Protein AF-A0A920KNR9-F1 (afdb_monomer_lite)

Foldseek 3Di:
DDDDPPPDPPPPPPQPPVNVVVVVVVVVVCCVCVDPVVVCCLLVVLVVLCVVCVNVCVVCVVVLVCQLVVVPPDPPDQDPDGSVLVVLLVVVLVDAPCVVVVVVVCCVPVNPCSVVVVVSSVSSVSSVVVVQVVLQVVQWDADPVRHTGGGPLSSQVRVHDPVSNVVSVVVVVCCVVVSDCVVRLVVVLQVCCCVPPVVPDDPCSSVVSSVVVCVVVVVQVVVDSHSSSVVSSVVVVVVVVVVVVVVVVVVPPPVVVVVVVLVVVCVVDVDPVSVVVVVVVVVVVVPDDDDDD

Secondary structure (DSSP, 8-state):
----------------HHHHHHHHHHHHHHHHHHSHHHHHHHHHHHHHHHHHTTTHHHHTHHHHHHHHTTTT--TT-SSSS-HHHHHHHHHHHT-SHHHHHHHHHHHHHH-TTHHHHHHHHHHHHHHHHHHHHHHHHHT-EE-TT--EE-SHHHHHHHHS-GGGHHHHHHHHHHHHHHT-THHHHHHHHHHHHHHHHTT---TTHHHHHHHHHHHHHHHHHTTHHHHHHHHHHHHHHHHHHHHHHHHHHHHTS-HHHHHHHHHHHHHHS--HHHHHHHHHHHHHTTSS-----

Structure (mmCIF, N/CA/C/O backbone):
data_AF-A0A920KNR9-F1
#
_entry.id   AF-A0A920KNR9-F1
#
loop_
_atom_site.group_PDB
_atom_site.id
_atom_site.type_symbol
_atom_site.label_atom_id
_atom_site.label_alt_id
_atom_site.label_comp_id
_atom_site.label_asym_id
_atom_site.label_entity_id
_atom_site.label_seq_id
_atom_site.pdbx_PDB_ins_code
_atom_site.Cartn_x
_atom_site.Cartn_y
_atom_site.Cartn_z
_atom_site.occupancy
_atom_site.B_iso_or_equiv
_atom_site.auth_seq_id
_atom_site.auth_comp_id
_atom_site.auth_asym_id
_atom_site.auth_atom_id
_atom_site.pdbx_PDB_model_num
ATOM 1 N N . MET A 1 1 ? 37.568 6.817 -39.484 1.00 38.25 1 MET A N 1
ATOM 2 C CA . MET A 1 1 ? 36.180 6.338 -39.695 1.00 38.25 1 MET A CA 1
ATOM 3 C C . MET A 1 1 ? 35.367 6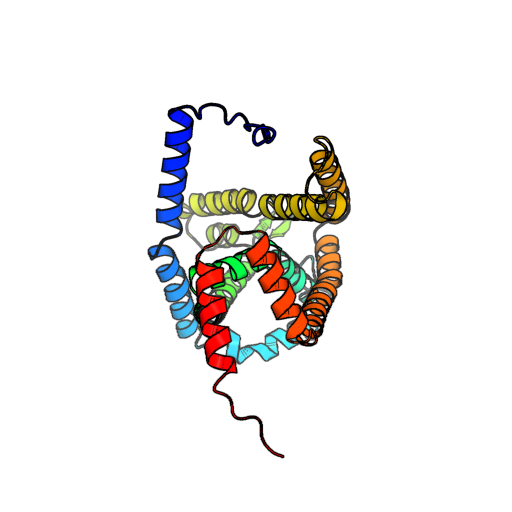.412 -38.398 1.00 38.25 1 MET A C 1
ATOM 5 O O . MET A 1 1 ? 35.003 5.398 -37.821 1.00 38.25 1 MET A O 1
ATOM 9 N N . ARG A 1 2 ? 35.101 7.627 -37.907 1.00 37.16 2 ARG A N 1
ATOM 10 C CA . ARG A 1 2 ? 34.209 7.902 -36.769 1.00 37.16 2 ARG A CA 1
ATOM 11 C C . ARG A 1 2 ? 33.273 9.024 -37.206 1.00 37.16 2 ARG A C 1
ATOM 13 O O . ARG A 1 2 ? 33.731 10.154 -37.240 1.00 37.16 2 ARG A O 1
ATOM 20 N N . ALA A 1 3 ? 32.038 8.701 -37.585 1.00 38.50 3 ALA A N 1
ATOM 21 C CA . ALA A 1 3 ? 30.899 9.630 -37.666 1.00 38.50 3 ALA A CA 1
ATOM 22 C C . ALA A 1 3 ? 29.681 8.896 -38.256 1.00 38.50 3 ALA A C 1
ATOM 24 O O . ALA A 1 3 ? 29.338 9.080 -39.414 1.00 38.50 3 ALA A O 1
ATOM 25 N N . ALA A 1 4 ? 29.050 8.019 -37.476 1.00 38.78 4 ALA A N 1
ATOM 26 C CA . ALA A 1 4 ? 27.728 7.477 -37.808 1.00 38.78 4 ALA A CA 1
ATOM 27 C C . ALA A 1 4 ? 27.020 6.994 -36.533 1.00 38.78 4 ALA A C 1
ATOM 29 O O . ALA A 1 4 ? 26.669 5.831 -36.387 1.00 38.78 4 ALA A O 1
ATOM 30 N N . LYS A 1 5 ? 26.867 7.893 -35.559 1.00 36.34 5 LYS A N 1
ATOM 31 C CA . LYS A 1 5 ? 25.891 7.744 -34.469 1.00 36.34 5 LYS A CA 1
ATOM 32 C C . LYS A 1 5 ? 25.158 9.070 -34.300 1.00 36.34 5 LYS A C 1
ATOM 34 O O . LYS A 1 5 ? 25.194 9.711 -33.261 1.00 36.34 5 LYS A O 1
ATOM 39 N N . CYS A 1 6 ? 24.510 9.480 -35.387 1.00 35.75 6 CYS A N 1
ATOM 40 C CA . CYS A 1 6 ? 23.426 10.450 -35.368 1.00 35.75 6 CYS A CA 1
ATOM 41 C C . CYS A 1 6 ? 22.164 9.705 -34.892 1.00 35.75 6 CYS A C 1
ATOM 43 O O . CYS A 1 6 ? 21.260 9.409 -35.665 1.00 35.75 6 CYS A O 1
ATOM 45 N N . HIS A 1 7 ? 22.166 9.278 -33.626 1.00 37.81 7 HIS A N 1
ATOM 46 C CA . HIS A 1 7 ? 20.973 8.747 -32.977 1.00 37.81 7 HIS A CA 1
ATOM 47 C C . HIS A 1 7 ? 20.184 9.939 -32.442 1.00 37.81 7 HIS A C 1
ATOM 49 O O . HIS A 1 7 ? 20.590 10.562 -31.467 1.00 37.81 7 HIS A O 1
ATOM 55 N N . LEU A 1 8 ? 19.080 10.238 -33.129 1.00 37.22 8 LEU A N 1
ATOM 56 C CA . LEU A 1 8 ? 17.819 10.704 -32.552 1.00 37.22 8 LEU A CA 1
ATOM 57 C C . LEU A 1 8 ? 17.984 11.657 -31.362 1.00 37.22 8 LEU A C 1
ATOM 59 O O . LEU A 1 8 ? 17.809 11.287 -30.200 1.00 37.22 8 LEU A O 1
ATOM 63 N N . ILE A 1 9 ? 18.256 12.921 -31.683 1.00 40.53 9 ILE A N 1
ATOM 64 C CA . ILE A 1 9 ? 17.896 14.040 -30.818 1.00 40.53 9 ILE A CA 1
ATOM 65 C C . ILE A 1 9 ? 16.379 13.956 -30.653 1.00 40.53 9 ILE A C 1
ATOM 67 O O . ILE A 1 9 ? 15.612 14.364 -31.522 1.00 40.53 9 ILE A O 1
ATOM 71 N N . ARG A 1 10 ? 15.948 13.358 -29.543 1.00 45.75 10 ARG A N 1
ATOM 72 C CA . ARG A 1 10 ? 14.601 13.517 -29.018 1.00 45.75 10 ARG A CA 1
ATOM 73 C C . ARG A 1 10 ? 14.402 15.017 -28.859 1.00 45.75 10 ARG A C 1
ATOM 75 O O . ARG A 1 10 ? 15.025 15.628 -27.995 1.00 45.75 10 ARG A O 1
ATOM 82 N N . THR A 1 11 ? 13.593 15.610 -29.725 1.00 40.28 11 THR A N 1
ATOM 83 C CA . THR A 1 11 ? 13.118 16.983 -29.594 1.00 40.28 11 THR A CA 1
ATOM 84 C C . THR A 1 11 ? 12.383 17.091 -28.258 1.00 40.28 11 THR A C 1
ATOM 86 O O . THR A 1 11 ? 11.187 16.819 -28.172 1.00 40.28 11 THR A O 1
ATOM 89 N N . ARG A 1 12 ? 13.093 17.437 -27.176 1.00 47.66 12 ARG A N 1
ATOM 90 C CA . ARG A 1 12 ? 12.460 18.182 -26.089 1.00 47.66 12 ARG A CA 1
ATOM 91 C C . ARG A 1 12 ? 12.027 19.479 -26.750 1.00 47.66 12 ARG A C 1
ATOM 93 O O . ARG A 1 12 ? 12.884 20.273 -27.131 1.00 47.66 12 ARG A O 1
ATOM 100 N N . GLU A 1 13 ? 10.726 19.664 -26.939 1.00 56.25 13 GLU A N 1
ATOM 101 C CA . GLU A 1 13 ? 10.215 21.014 -27.137 1.00 56.25 13 GLU A CA 1
ATOM 102 C C . GLU A 1 13 ? 10.811 21.910 -26.039 1.00 56.25 13 GLU A C 1
ATOM 104 O O . GLU A 1 13 ? 10.953 21.448 -24.897 1.00 56.25 13 GLU A O 1
ATOM 109 N N . PRO A 1 14 ? 11.218 23.151 -26.351 1.00 55.41 14 PRO A N 1
ATOM 110 C CA . PRO A 1 14 ? 11.651 24.078 -25.320 1.00 55.41 14 PRO A CA 1
ATOM 111 C C . PRO A 1 14 ? 10.505 24.224 -24.313 1.00 55.41 14 PRO A C 1
ATOM 113 O O . PRO A 1 14 ? 9.457 24.780 -24.638 1.00 55.41 14 PRO A O 1
ATOM 116 N N . GLN A 1 15 ? 10.676 23.671 -23.104 1.00 59.72 15 GLN A N 1
ATOM 117 C CA . GLN A 1 15 ? 9.685 23.807 -22.040 1.00 59.72 15 GLN A CA 1
ATOM 118 C C . GLN A 1 15 ? 9.439 25.302 -21.836 1.00 59.72 15 GLN A C 1
ATOM 120 O O . GLN A 1 15 ? 10.377 26.074 -21.612 1.00 59.72 15 GLN A O 1
ATOM 125 N N . SER A 1 16 ? 8.180 25.725 -21.958 1.00 73.06 16 SER A N 1
ATOM 126 C CA . SER A 1 16 ? 7.829 27.129 -21.789 1.00 73.06 16 SER A CA 1
ATOM 127 C C . SER A 1 16 ? 8.274 27.609 -20.397 1.00 73.06 16 SER A C 1
ATOM 129 O O . SER A 1 16 ? 8.215 26.847 -19.428 1.00 73.06 16 SER A O 1
ATOM 131 N N . PRO A 1 17 ? 8.679 28.879 -20.227 1.00 78.06 17 PRO A N 1
ATOM 132 C CA . PRO A 1 17 ? 9.049 29.413 -18.912 1.00 78.06 17 PRO A CA 1
ATOM 133 C C . PRO A 1 17 ? 7.901 29.332 -17.884 1.00 78.06 17 PRO A C 1
ATOM 135 O O . PRO A 1 17 ? 8.128 29.450 -16.682 1.00 78.06 17 PRO A O 1
ATOM 138 N N . ALA A 1 18 ? 6.656 29.124 -18.326 1.00 80.38 18 ALA A N 1
ATOM 139 C CA . ALA A 1 18 ? 5.532 28.779 -17.457 1.00 80.38 18 ALA A CA 1
ATOM 140 C C . ALA A 1 18 ? 5.596 27.320 -16.965 1.00 80.38 18 ALA A C 1
ATOM 142 O O . ALA A 1 18 ? 5.417 27.085 -15.773 1.00 80.38 18 ALA A O 1
ATOM 143 N N . MET A 1 19 ? 5.918 26.362 -17.841 1.00 82.75 19 MET A N 1
ATOM 144 C CA . MET A 1 19 ? 6.081 24.949 -17.478 1.00 82.75 19 MET A CA 1
ATOM 145 C C . MET A 1 19 ? 7.204 24.754 -16.452 1.00 82.75 19 MET A C 1
ATOM 147 O O . MET A 1 19 ? 7.000 24.091 -15.442 1.00 82.75 19 MET A O 1
ATOM 151 N N . ASN A 1 20 ? 8.342 25.430 -16.634 1.00 86.19 20 ASN A N 1
ATOM 152 C CA . ASN A 1 20 ? 9.466 25.349 -15.691 1.00 86.19 20 ASN A CA 1
ATOM 153 C C . ASN A 1 20 ? 9.129 25.945 -14.316 1.00 86.19 20 ASN A C 1
ATOM 155 O O . ASN A 1 20 ? 9.614 25.461 -13.293 1.00 86.19 20 ASN A O 1
ATOM 159 N N . ARG A 1 21 ? 8.276 26.980 -14.274 1.00 87.12 21 ARG A N 1
ATOM 160 C CA . ARG A 1 21 ? 7.785 27.556 -13.012 1.00 87.12 21 ARG A CA 1
ATOM 161 C C . ARG A 1 21 ? 6.839 26.601 -12.292 1.00 87.12 21 ARG A C 1
ATOM 163 O O . ARG A 1 21 ? 6.960 26.453 -11.082 1.00 87.12 21 ARG A O 1
ATOM 170 N N . LEU A 1 22 ? 5.943 25.938 -13.024 1.00 89.31 22 LEU A N 1
ATOM 171 C CA . LEU A 1 22 ? 5.049 24.924 -12.460 1.00 89.31 22 LEU A CA 1
ATOM 172 C C . LEU A 1 22 ? 5.824 23.707 -11.951 1.00 89.31 22 LEU A C 1
ATOM 174 O O . LEU A 1 22 ? 5.542 23.233 -10.856 1.00 89.31 22 LEU A O 1
ATOM 178 N N . GLU A 1 23 ? 6.815 23.236 -12.707 1.00 88.00 23 GLU A N 1
ATOM 179 C CA . GLU A 1 23 ? 7.659 22.106 -12.312 1.00 88.00 23 GLU A CA 1
ATOM 180 C C . GLU A 1 23 ? 8.456 22.428 -11.044 1.00 88.00 23 GLU A C 1
ATOM 182 O O . GLU A 1 23 ? 8.384 21.685 -10.066 1.00 88.00 23 GLU A O 1
ATOM 187 N N . THR A 1 24 ? 9.124 23.585 -11.013 1.00 88.81 24 THR A N 1
ATOM 188 C CA . THR A 1 24 ? 9.864 24.041 -9.825 1.00 88.81 24 THR A CA 1
ATOM 189 C C . THR A 1 24 ? 8.943 24.206 -8.615 1.00 88.81 24 THR A C 1
ATOM 191 O O . THR A 1 24 ? 9.283 23.768 -7.518 1.00 88.81 24 THR A O 1
ATOM 194 N N . PHE A 1 25 ? 7.760 24.802 -8.799 1.00 91.06 25 PHE A N 1
ATOM 195 C CA . PHE A 1 25 ? 6.781 24.951 -7.721 1.00 91.06 25 PHE A CA 1
ATOM 196 C C . PHE A 1 25 ? 6.298 23.592 -7.198 1.00 91.06 25 PHE A C 1
ATOM 198 O O . PHE A 1 25 ? 6.253 23.380 -5.988 1.00 91.06 25 PHE A O 1
ATOM 205 N N . ALA A 1 26 ? 5.967 22.660 -8.095 1.00 88.62 26 ALA A N 1
ATOM 206 C CA . ALA A 1 26 ? 5.510 21.326 -7.723 1.00 88.62 26 ALA A CA 1
ATOM 207 C C . ALA A 1 26 ? 6.589 20.551 -6.954 1.00 88.62 26 ALA A C 1
ATOM 209 O O . ALA A 1 26 ? 6.271 19.896 -5.963 1.00 88.62 26 ALA A O 1
ATOM 210 N N . GLN A 1 27 ? 7.853 20.663 -7.370 1.00 89.31 27 GLN A N 1
ATOM 211 C CA . GLN A 1 27 ? 8.990 20.058 -6.675 1.00 89.31 27 GLN A CA 1
ATOM 212 C C . GLN A 1 27 ? 9.180 20.660 -5.280 1.00 89.31 27 GLN A C 1
ATOM 214 O O . GLN A 1 27 ? 9.211 19.919 -4.306 1.00 89.31 27 GLN A O 1
ATOM 219 N N . GLN A 1 28 ? 9.193 21.989 -5.154 1.00 90.62 28 GLN A N 1
ATOM 220 C CA . GLN A 1 28 ? 9.321 22.658 -3.853 1.00 90.62 28 GLN A CA 1
ATOM 221 C C . GLN A 1 28 ? 8.174 22.309 -2.901 1.00 90.62 28 GLN A C 1
ATOM 223 O O . GLN A 1 28 ? 8.395 22.080 -1.712 1.00 90.62 28 GLN A O 1
ATOM 228 N N . PHE A 1 29 ? 6.944 22.253 -3.416 1.00 88.25 29 PHE A N 1
ATOM 229 C CA . PHE A 1 29 ? 5.787 21.835 -2.634 1.00 88.25 29 PHE A CA 1
ATOM 230 C C . PHE A 1 29 ? 5.916 20.377 -2.184 1.00 88.25 29 PHE A C 1
ATOM 232 O O . PHE A 1 29 ? 5.678 20.073 -1.015 1.00 88.25 29 PHE A O 1
ATOM 239 N N . ALA A 1 30 ? 6.328 19.481 -3.084 1.00 87.12 30 ALA A N 1
ATOM 240 C CA . ALA A 1 30 ? 6.578 18.088 -2.744 1.00 87.12 30 ALA A CA 1
ATOM 241 C C . ALA A 1 30 ? 7.669 17.971 -1.669 1.00 87.12 30 ALA A C 1
ATOM 243 O O . ALA A 1 30 ? 7.433 17.333 -0.648 1.00 87.12 30 ALA A O 1
ATOM 244 N N . ASP A 1 31 ? 8.807 18.640 -1.823 1.00 88.62 31 ASP A N 1
ATOM 245 C CA . ASP A 1 31 ? 9.903 18.593 -0.851 1.00 88.62 31 ASP A CA 1
ATOM 246 C C . ASP A 1 31 ? 9.484 19.138 0.523 1.00 88.62 31 ASP A C 1
ATOM 248 O O . ASP A 1 31 ? 9.873 18.597 1.560 1.00 88.62 31 ASP A O 1
ATOM 252 N N . ALA A 1 32 ? 8.635 20.170 0.552 1.00 88.00 32 ALA A N 1
ATOM 253 C CA . ALA A 1 32 ? 8.083 20.704 1.793 1.00 88.00 32 ALA A CA 1
ATOM 254 C C . ALA A 1 32 ? 7.126 19.715 2.482 1.00 88.00 32 ALA A C 1
ATOM 256 O O . ALA A 1 32 ? 7.192 19.540 3.701 1.00 88.00 32 ALA A O 1
ATOM 257 N N . VAL A 1 33 ? 6.247 19.056 1.718 1.00 87.06 33 VAL A N 1
ATOM 258 C CA . VAL A 1 33 ? 5.254 18.106 2.249 1.00 87.06 33 VAL A CA 1
ATOM 259 C C . VAL A 1 33 ? 5.896 16.779 2.654 1.00 87.06 33 VAL A C 1
ATOM 261 O O . VAL A 1 33 ? 5.559 16.241 3.704 1.00 87.06 33 VAL A O 1
ATOM 264 N N . TRP A 1 34 ? 6.821 16.254 1.851 1.00 86.81 34 TRP A N 1
ATOM 265 C CA . TRP A 1 34 ? 7.493 14.966 2.065 1.00 86.81 34 TRP A CA 1
ATOM 266 C C . TRP A 1 34 ? 8.787 15.079 2.879 1.00 86.81 34 TRP A C 1
ATOM 268 O O . TRP A 1 34 ? 9.462 14.075 3.113 1.00 86.81 34 TRP A O 1
ATOM 278 N N . GLY A 1 35 ? 9.135 16.287 3.318 1.00 87.81 35 GLY A N 1
ATOM 279 C CA . GLY A 1 35 ? 10.342 16.554 4.083 1.00 87.81 35 GLY A CA 1
ATOM 280 C C . GLY A 1 35 ? 10.314 16.007 5.512 1.00 87.81 35 GLY A C 1
ATOM 281 O O . GLY A 1 35 ? 9.396 15.318 5.969 1.00 87.81 35 GLY A O 1
ATOM 282 N N . THR A 1 36 ? 11.343 16.381 6.269 1.00 89.56 36 THR A N 1
ATOM 283 C CA . THR A 1 36 ? 11.563 15.960 7.660 1.00 89.56 36 THR A CA 1
ATOM 284 C C . THR A 1 36 ? 10.351 16.138 8.592 1.00 89.56 36 THR A C 1
ATOM 286 O O . THR A 1 36 ? 10.122 15.240 9.406 1.00 89.56 36 THR A O 1
ATOM 289 N N . PRO A 1 37 ? 9.534 17.213 8.502 1.00 91.31 37 PRO A N 1
ATOM 290 C CA . PRO A 1 37 ? 8.369 17.374 9.376 1.00 91.31 37 PRO A CA 1
ATOM 291 C C . PRO A 1 37 ? 7.360 16.226 9.275 1.00 91.31 37 PRO A C 1
ATOM 293 O O . PRO A 1 37 ? 6.863 15.757 10.300 1.00 91.31 37 PRO A O 1
ATOM 296 N N . LEU A 1 38 ? 7.092 15.722 8.065 1.00 91.12 38 LEU A N 1
ATOM 297 C CA . LEU A 1 38 ? 6.166 14.607 7.865 1.00 91.12 38 LEU A CA 1
ATOM 298 C C . LEU A 1 38 ? 6.726 13.308 8.449 1.00 91.12 38 LEU A C 1
ATOM 300 O O . LEU A 1 38 ? 5.991 12.544 9.071 1.00 91.12 38 LEU A O 1
ATOM 304 N N . VAL A 1 39 ? 8.032 13.075 8.303 1.00 91.81 39 VAL A N 1
ATOM 305 C CA . VAL A 1 39 ? 8.705 11.905 8.887 1.00 91.81 39 VAL A CA 1
ATOM 306 C C . VAL A 1 39 ? 8.619 11.935 10.413 1.00 91.81 39 VAL A C 1
ATOM 308 O O . VAL A 1 39 ? 8.265 10.926 11.026 1.00 91.81 39 VAL A O 1
ATOM 311 N N . ILE A 1 40 ? 8.881 13.094 11.028 1.00 93.19 40 ILE A N 1
ATOM 312 C CA . ILE A 1 40 ? 8.747 13.285 12.480 1.00 93.19 40 ILE A CA 1
ATOM 313 C C . ILE A 1 40 ? 7.299 13.056 12.915 1.00 93.19 40 ILE A C 1
ATOM 315 O O . ILE A 1 40 ? 7.066 12.374 13.910 1.00 93.19 40 ILE A O 1
ATOM 319 N N . LEU A 1 41 ? 6.321 13.565 12.163 1.00 93.88 41 LEU A N 1
ATOM 320 C CA . LEU A 1 41 ? 4.906 13.370 12.466 1.00 93.88 41 LEU A CA 1
ATOM 321 C C . LEU A 1 41 ? 4.491 11.893 12.372 1.00 93.88 41 LEU A C 1
ATOM 323 O O . LEU A 1 41 ? 3.789 11.396 13.250 1.00 93.88 41 LEU A O 1
ATOM 327 N N . LEU A 1 42 ? 4.937 11.174 11.339 1.00 93.44 42 LEU A N 1
ATOM 328 C CA . LEU A 1 42 ? 4.604 9.764 11.120 1.00 93.44 42 LEU A CA 1
ATOM 329 C C . LEU A 1 42 ? 5.259 8.848 12.158 1.00 93.44 42 LEU A C 1
ATOM 331 O O . LEU A 1 42 ? 4.574 8.026 12.772 1.00 93.44 42 LEU A O 1
ATOM 335 N N . LEU A 1 43 ? 6.571 8.988 12.369 1.00 94.62 43 LEU A N 1
ATOM 336 C CA . LEU A 1 43 ? 7.307 8.164 13.329 1.00 94.62 43 LEU A CA 1
ATOM 337 C C . LEU A 1 43 ? 6.986 8.562 14.771 1.00 94.62 43 LEU A C 1
ATOM 339 O O . LEU A 1 43 ? 6.732 7.695 15.603 1.00 94.62 43 LEU A O 1
ATOM 343 N N . GLY A 1 44 ? 6.940 9.860 15.066 1.00 94.94 44 GLY A N 1
ATOM 344 C CA . GLY A 1 44 ? 6.575 10.379 16.382 1.00 94.94 44 GLY A CA 1
ATOM 345 C C . GLY A 1 44 ? 5.125 10.063 16.742 1.00 94.94 44 GLY A C 1
ATOM 346 O O . GLY A 1 44 ? 4.863 9.564 17.834 1.00 94.94 44 GLY A O 1
ATOM 347 N N . GLY A 1 45 ? 4.189 10.257 15.809 1.00 94.62 45 GLY A N 1
ATOM 348 C CA . GLY A 1 45 ? 2.779 9.910 15.990 1.00 94.62 45 GLY A CA 1
ATOM 349 C C . GLY A 1 45 ? 2.559 8.407 16.160 1.00 94.62 45 GLY A C 1
ATOM 350 O O . GLY A 1 45 ? 1.826 7.983 17.053 1.00 94.62 45 GLY A O 1
ATOM 351 N N . GLY A 1 46 ? 3.244 7.576 15.373 1.00 94.56 46 GLY A N 1
ATOM 352 C CA . GLY A 1 46 ? 3.179 6.129 15.553 1.00 94.56 46 GLY A CA 1
ATOM 353 C C . GLY A 1 46 ? 3.789 5.665 16.874 1.00 94.56 46 GLY A C 1
ATOM 354 O O . GLY A 1 46 ? 3.221 4.790 17.526 1.00 94.56 46 GLY A O 1
ATOM 355 N N . LEU A 1 47 ? 4.894 6.273 17.317 1.00 95.31 47 LEU A N 1
ATOM 356 C CA . LEU A 1 47 ? 5.499 5.974 18.615 1.00 95.31 47 LEU A CA 1
ATOM 357 C C . LEU A 1 47 ? 4.579 6.404 19.765 1.00 95.31 47 LEU A C 1
ATOM 359 O O . LEU A 1 47 ? 4.397 5.655 20.724 1.00 95.31 47 LEU A O 1
ATOM 363 N N . PHE A 1 48 ? 3.934 7.564 19.638 1.00 95.88 48 PHE A N 1
ATOM 364 C CA . PHE A 1 48 ? 2.900 8.016 20.563 1.00 95.88 48 PHE A CA 1
ATOM 365 C C . PHE A 1 48 ? 1.754 6.998 20.659 1.00 95.88 48 PHE A C 1
ATOM 367 O O . PHE A 1 48 ? 1.411 6.563 21.759 1.00 95.88 48 PHE A O 1
ATOM 374 N N . PHE A 1 49 ? 1.215 6.533 19.527 1.00 95.06 49 PHE A N 1
ATOM 375 C CA . PHE A 1 49 ? 0.173 5.501 19.510 1.00 95.06 49 PHE A CA 1
ATOM 376 C C . PHE A 1 49 ? 0.652 4.155 20.060 1.00 95.06 49 PHE A C 1
ATOM 378 O O . PHE A 1 49 ? -0.104 3.453 20.741 1.00 95.06 49 PHE A O 1
ATOM 385 N N . LEU A 1 50 ? 1.904 3.785 19.803 1.00 94.38 50 LEU A N 1
ATOM 386 C CA . LEU A 1 50 ? 2.511 2.566 20.326 1.00 94.38 50 LEU A CA 1
ATOM 387 C C . LEU A 1 50 ? 2.538 2.575 21.861 1.00 94.38 50 LEU A C 1
ATOM 389 O O . LEU A 1 50 ? 2.110 1.601 22.489 1.00 94.38 50 LEU A O 1
ATOM 393 N N . ILE A 1 51 ? 2.990 3.684 22.453 1.00 94.94 51 ILE A N 1
ATOM 394 C CA . ILE A 1 51 ? 3.054 3.874 23.908 1.00 94.94 51 ILE A CA 1
ATOM 395 C C . ILE A 1 51 ? 1.641 3.958 24.495 1.00 94.94 51 ILE A C 1
ATOM 397 O O . ILE A 1 51 ? 1.328 3.230 25.440 1.00 94.94 51 ILE A O 1
ATOM 401 N N . LEU A 1 52 ? 0.762 4.772 23.901 1.00 95.06 52 LEU A N 1
ATOM 402 C CA . LEU A 1 52 ? -0.620 4.962 24.355 1.00 95.06 52 LEU A CA 1
ATOM 403 C C . LEU A 1 52 ? -1.404 3.643 24.370 1.00 95.06 52 LEU A C 1
ATOM 405 O O . LEU A 1 52 ? -2.089 3.331 25.342 1.00 95.06 52 LEU A O 1
ATOM 409 N N . SER A 1 53 ? -1.265 2.829 23.320 1.00 92.94 53 SER A N 1
ATOM 410 C CA . SER A 1 53 ? -1.901 1.507 23.247 1.00 92.94 53 SER A CA 1
ATOM 411 C C . SER A 1 53 ? -1.204 0.434 24.077 1.00 92.94 53 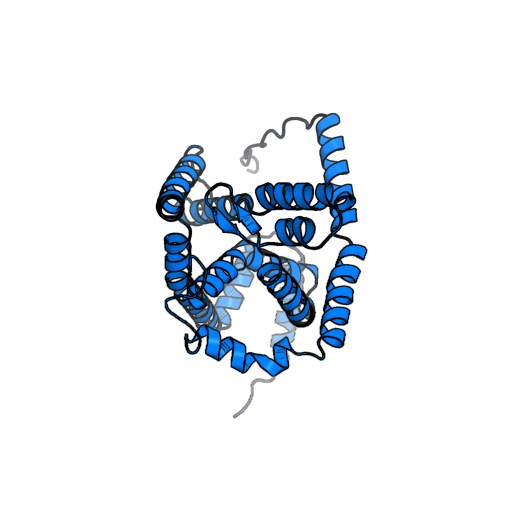SER A C 1
ATOM 413 O O . SER A 1 53 ? -1.655 -0.713 24.057 1.00 92.94 53 SER A O 1
ATOM 415 N N . ARG A 1 54 ? -0.107 0.744 24.783 1.00 94.25 54 ARG A N 1
ATOM 416 C CA . ARG A 1 54 ? 0.693 -0.232 25.546 1.00 94.25 54 ARG A CA 1
ATOM 417 C C . ARG A 1 54 ? 1.092 -1.444 24.694 1.00 94.25 54 ARG A C 1
ATOM 419 O O . ARG A 1 54 ? 0.994 -2.592 25.145 1.00 94.25 54 ARG A O 1
ATOM 426 N N . ALA A 1 55 ? 1.468 -1.183 23.439 1.00 93.12 55 ALA A N 1
ATOM 427 C CA . ALA A 1 55 ? 1.809 -2.191 22.436 1.00 93.12 55 ALA A CA 1
ATOM 428 C C . ALA A 1 55 ? 0.721 -3.272 22.216 1.00 93.12 55 ALA A C 1
ATOM 430 O O . ALA A 1 55 ? 1.030 -4.422 21.889 1.00 93.12 55 ALA A O 1
ATOM 431 N N . THR A 1 56 ? -0.563 -2.920 22.359 1.00 93.25 56 THR A N 1
ATOM 432 C CA . THR A 1 56 ? -1.696 -3.844 22.140 1.00 93.25 56 THR A CA 1
ATOM 433 C C . THR A 1 56 ? -1.653 -4.586 20.794 1.00 93.25 56 THR A C 1
ATOM 435 O O . THR A 1 56 ? -1.861 -5.802 20.821 1.00 93.25 56 THR A O 1
ATOM 438 N N . PRO A 1 57 ? -1.331 -3.950 19.644 1.00 92.75 57 PRO A N 1
ATOM 439 C CA . PRO A 1 57 ? -1.297 -4.642 18.347 1.00 92.75 57 PRO A CA 1
ATOM 440 C C . PRO A 1 57 ? -0.333 -5.837 18.316 1.00 92.75 57 PRO A C 1
ATOM 442 O O . PRO A 1 57 ? -0.629 -6.860 17.707 1.00 92.75 57 PRO A O 1
ATOM 445 N N . TYR A 1 58 ? 0.789 -5.739 19.031 1.00 94.44 58 TYR A N 1
ATOM 446 C CA . TYR A 1 58 ? 1.809 -6.791 19.111 1.00 94.44 58 TYR A CA 1
ATOM 447 C C . TYR A 1 58 ? 1.428 -7.836 20.157 1.00 94.44 58 TYR A C 1
ATOM 449 O O . TYR A 1 58 ? 1.518 -9.034 19.906 1.00 94.44 58 TYR A O 1
ATOM 457 N N . ARG A 1 59 ? 0.916 -7.398 21.316 1.00 93.38 59 ARG A N 1
ATOM 458 C CA . ARG A 1 59 ? 0.470 -8.303 22.392 1.00 93.38 59 ARG A CA 1
ATOM 459 C C . ARG A 1 59 ? -0.715 -9.176 21.979 1.00 93.38 59 ARG A C 1
ATOM 461 O O . ARG A 1 59 ? -0.850 -10.295 22.464 1.00 93.38 59 ARG A O 1
ATOM 468 N N . ARG A 1 60 ? -1.594 -8.668 21.111 1.00 92.06 60 ARG A N 1
ATOM 469 C CA . ARG A 1 60 ? -2.800 -9.361 20.626 1.00 92.06 60 ARG A CA 1
ATOM 470 C C . ARG A 1 60 ? -2.649 -9.899 19.202 1.00 92.06 60 ARG A C 1
ATOM 472 O O . ARG A 1 60 ? -3.644 -10.297 18.603 1.00 92.06 60 ARG A O 1
ATOM 479 N N . PHE A 1 61 ? -1.427 -9.985 18.681 1.00 92.06 61 PHE A N 1
ATOM 480 C CA . PHE A 1 61 ? -1.174 -10.467 17.322 1.00 92.06 61 PHE A CA 1
ATOM 481 C C . PHE A 1 61 ? -1.773 -11.862 17.060 1.00 92.06 61 PHE A C 1
ATOM 483 O O . PHE A 1 61 ? -2.418 -12.080 16.037 1.00 92.06 61 PHE A O 1
ATOM 490 N N . GLY A 1 62 ? -1.674 -12.779 18.031 1.00 91.75 62 GLY A N 1
ATOM 491 C CA . GLY A 1 62 ? -2.278 -14.115 17.928 1.00 91.75 62 GLY A CA 1
ATOM 492 C C . GLY A 1 62 ? -3.809 -14.103 17.819 1.00 91.75 62 GLY A C 1
ATOM 493 O O . GLY A 1 62 ? -4.376 -14.919 17.095 1.00 91.75 62 GLY A O 1
ATOM 494 N N . HIS A 1 63 ? -4.486 -13.147 18.467 1.00 91.69 63 HIS A N 1
ATOM 495 C CA . HIS A 1 63 ? -5.930 -12.964 18.290 1.00 91.69 63 HIS A CA 1
ATOM 496 C C . HIS A 1 63 ? -6.249 -12.491 16.866 1.00 91.69 63 HIS A C 1
ATOM 498 O O . HIS A 1 63 ? -7.167 -13.018 16.245 1.00 91.69 63 HIS A O 1
ATOM 504 N N . GLY A 1 64 ? -5.438 -11.583 16.313 1.00 91.12 64 GLY A N 1
ATOM 505 C CA . GLY A 1 64 ? -5.545 -11.169 14.911 1.00 91.12 64 GLY A CA 1
ATOM 506 C C . GLY A 1 64 ? -5.436 -12.350 13.942 1.00 91.12 64 GLY A C 1
ATOM 507 O O . GLY A 1 64 ? -6.276 -12.492 13.059 1.00 91.12 64 GLY A O 1
ATOM 508 N N . ILE A 1 65 ? -4.475 -13.259 14.150 1.00 91.25 65 ILE A N 1
ATOM 509 C CA . ILE A 1 65 ? -4.367 -14.489 13.344 1.00 91.25 65 ILE A CA 1
ATOM 510 C C . ILE A 1 65 ? -5.616 -15.365 13.496 1.00 91.25 65 ILE A C 1
ATOM 512 O O . ILE A 1 65 ? -6.117 -15.891 12.508 1.00 91.25 65 ILE A O 1
ATOM 516 N N . ALA A 1 66 ? -6.148 -15.522 14.708 1.00 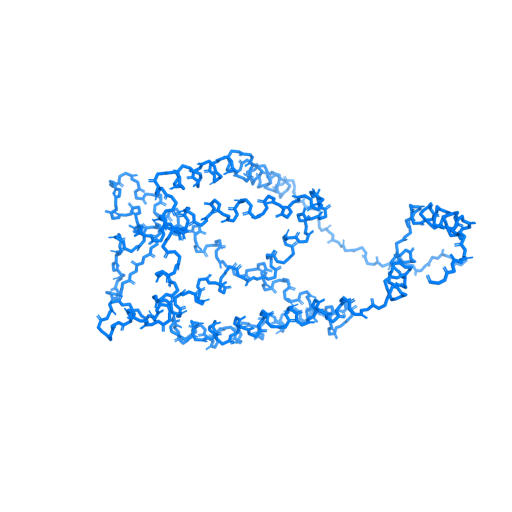90.44 66 ALA A N 1
ATOM 517 C CA . ALA A 1 66 ? -7.355 -16.316 14.931 1.00 90.44 66 ALA A CA 1
ATOM 518 C C . ALA A 1 66 ? -8.581 -15.750 14.185 1.00 90.44 66 ALA A C 1
ATOM 520 O O . ALA A 1 66 ? -9.335 -16.527 13.592 1.00 90.44 66 ALA A O 1
ATOM 521 N N . VAL A 1 67 ? -8.740 -14.421 14.148 1.00 89.75 67 VAL A N 1
ATOM 522 C CA . VAL A 1 67 ? -9.751 -13.731 13.321 1.00 89.75 67 VAL A CA 1
ATOM 523 C C . VAL A 1 67 ? -9.515 -14.020 11.843 1.00 89.75 67 VAL A C 1
ATOM 525 O O . VAL A 1 67 ? -10.426 -14.454 11.148 1.00 89.75 67 VAL A O 1
ATOM 528 N N . LEU A 1 68 ? -8.273 -13.891 11.377 1.00 88.06 68 LEU A N 1
ATOM 529 C CA . LEU A 1 68 ? -7.914 -14.193 9.993 1.00 88.06 68 LEU A CA 1
ATOM 530 C C . LEU A 1 68 ? -8.073 -15.661 9.627 1.00 88.06 68 LEU A C 1
ATOM 532 O O . LEU A 1 68 ? -8.203 -15.948 8.454 1.00 88.06 68 LEU A O 1
ATOM 536 N N . LEU A 1 69 ? -8.055 -16.605 10.564 1.00 87.06 69 LEU A N 1
ATOM 537 C CA . LEU A 1 69 ? -8.330 -18.014 10.270 1.00 87.06 69 LEU A CA 1
ATOM 538 C C . LEU A 1 69 ? -9.832 -18.307 10.159 1.00 87.06 69 LEU A C 1
ATOM 540 O O . LEU A 1 69 ? -10.196 -19.389 9.698 1.00 87.06 69 LEU A O 1
ATOM 544 N N . GLY A 1 70 ? -10.682 -17.331 10.478 1.00 81.88 70 GLY A N 1
ATOM 545 C CA . GLY A 1 70 ? -12.137 -17.430 10.432 1.00 81.88 70 GLY A CA 1
ATOM 546 C C . GLY A 1 70 ? -12.755 -17.993 11.708 1.00 81.88 70 GLY A C 1
ATOM 547 O O . GLY A 1 70 ? -13.927 -18.344 11.721 1.00 81.88 70 GLY A O 1
ATOM 548 N N . ARG A 1 71 ? -11.995 -18.058 12.813 1.00 81.12 71 ARG A N 1
ATOM 549 C CA . ARG A 1 71 ? -12.521 -18.529 14.112 1.00 81.12 71 ARG A CA 1
ATOM 550 C C . ARG A 1 71 ? -13.594 -17.607 14.701 1.00 81.12 71 ARG A C 1
ATOM 552 O O . ARG A 1 71 ? -14.279 -18.006 15.633 1.00 81.12 71 ARG A O 1
ATOM 559 N N . TYR A 1 72 ? -13.695 -16.387 14.180 1.00 80.00 72 TYR A N 1
ATOM 560 C CA . TYR A 1 72 ? -14.644 -15.355 14.595 1.00 80.00 72 TYR A CA 1
ATOM 561 C C . TYR A 1 72 ? -15.508 -14.861 13.420 1.00 80.00 72 TYR A C 1
ATOM 563 O O . TYR A 1 72 ? -16.123 -13.803 13.522 1.00 80.00 72 TYR A O 1
ATOM 571 N N . ASP A 1 73 ? -15.537 -15.594 12.300 1.00 76.50 73 ASP A N 1
ATOM 572 C CA . ASP A 1 73 ? -16.427 -15.277 11.181 1.00 76.50 73 ASP A CA 1
ATOM 573 C C . ASP A 1 73 ? -17.851 -15.720 11.548 1.00 76.50 73 ASP A C 1
ATOM 575 O O . ASP A 1 73 ? -18.104 -16.911 11.727 1.00 76.50 73 ASP A O 1
ATOM 579 N N . THR A 1 74 ? -18.787 -14.775 11.665 1.00 76.00 74 THR A N 1
ATOM 580 C CA . THR A 1 74 ? -20.218 -15.082 11.804 1.00 76.00 74 THR A CA 1
ATOM 581 C C . THR A 1 74 ? -20.935 -14.840 10.474 1.00 76.00 74 THR A C 1
ATOM 583 O O . THR A 1 74 ? -20.681 -13.805 9.856 1.00 76.00 74 THR A O 1
ATOM 586 N N . PRO A 1 75 ? -21.848 -15.730 10.035 1.00 65.94 75 PRO A N 1
ATOM 587 C CA . PRO A 1 75 ? -22.590 -15.565 8.779 1.00 65.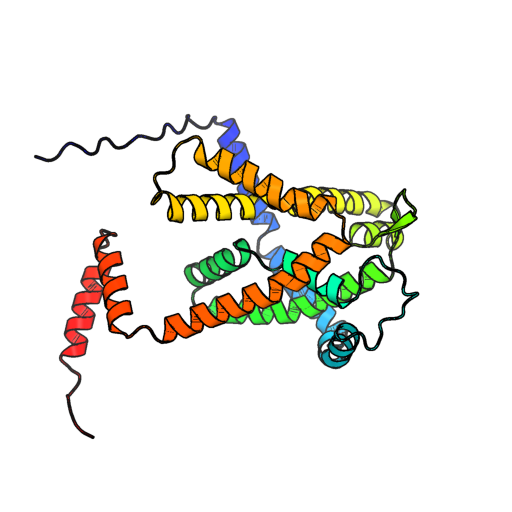94 75 PRO A CA 1
ATOM 588 C C . PRO A 1 75 ? -23.363 -14.241 8.683 1.00 65.94 75 PRO A C 1
ATOM 590 O O . PRO A 1 75 ? -23.467 -13.676 7.601 1.00 65.94 75 PRO A O 1
ATOM 593 N N . ASP A 1 76 ? -23.821 -13.716 9.823 1.00 69.69 76 ASP A N 1
ATOM 594 C CA . ASP A 1 76 ? -24.587 -12.465 9.920 1.00 69.69 76 ASP A CA 1
ATOM 595 C C . ASP A 1 76 ? -23.709 -11.228 10.196 1.00 69.69 76 ASP A C 1
ATOM 597 O O . ASP A 1 76 ? -24.210 -10.163 10.568 1.00 69.69 76 ASP A O 1
ATOM 601 N N . ALA A 1 77 ? -22.380 -11.346 10.080 1.00 70.56 77 ALA A N 1
ATOM 602 C CA . ALA A 1 77 ? -21.489 -10.208 10.292 1.00 70.56 77 ALA A CA 1
ATOM 603 C C . ALA A 1 77 ? -21.734 -9.122 9.233 1.00 70.56 77 ALA A C 1
ATOM 605 O O . ALA A 1 77 ? -21.696 -9.378 8.032 1.00 70.56 77 ALA A O 1
ATOM 606 N N . ALA A 1 78 ? -21.918 -7.878 9.677 1.00 69.94 78 ALA A N 1
ATOM 607 C CA . ALA A 1 78 ? -22.075 -6.743 8.777 1.00 69.94 78 ALA A CA 1
ATOM 608 C C . ALA A 1 78 ? -20.777 -6.472 7.985 1.00 69.94 78 ALA A C 1
ATOM 610 O O . ALA A 1 78 ? -19.779 -6.003 8.544 1.00 69.94 78 ALA A O 1
ATOM 611 N N . GLY A 1 79 ? -20.801 -6.728 6.675 1.00 76.19 79 GLY A N 1
ATOM 612 C CA . GLY A 1 79 ? -19.701 -6.448 5.749 1.00 76.19 79 GLY A CA 1
ATOM 613 C C . GLY A 1 79 ? -19.839 -7.203 4.425 1.00 76.19 79 GLY A C 1
ATOM 614 O O . GLY A 1 79 ? -20.441 -8.266 4.370 1.00 76.19 79 GLY A O 1
ATOM 615 N N . GLU A 1 80 ? -19.270 -6.655 3.349 1.00 81.19 80 GLU A N 1
ATOM 616 C CA . GLU A 1 80 ? -19.353 -7.251 2.001 1.00 81.19 80 GLU A CA 1
ATOM 617 C C . GLU A 1 80 ? -18.338 -8.381 1.761 1.00 81.19 80 GLU A C 1
ATOM 619 O O . GLU A 1 80 ? -18.464 -9.146 0.806 1.00 81.19 80 GLU A O 1
ATOM 624 N N . ILE A 1 81 ? -17.301 -8.467 2.600 1.00 86.25 81 ILE A N 1
ATOM 625 C CA . ILE A 1 81 ? -16.179 -9.396 2.448 1.00 86.25 81 ILE A CA 1
ATOM 626 C C . ILE A 1 81 ? -15.756 -9.979 3.802 1.00 86.25 81 ILE A C 1
ATOM 628 O O . ILE A 1 81 ? -15.821 -9.308 4.832 1.00 86.25 81 ILE A O 1
ATOM 632 N N . SER A 1 82 ? -15.270 -11.221 3.790 1.00 88.19 82 SER A N 1
ATOM 633 C CA . SER A 1 82 ? -14.701 -11.897 4.966 1.00 88.19 82 SER A CA 1
ATOM 634 C C . SER A 1 82 ? -13.426 -11.213 5.477 1.00 88.19 82 SER A C 1
ATOM 636 O O . SER A 1 82 ? -12.738 -10.501 4.739 1.00 88.19 82 SER A O 1
ATOM 638 N N . HIS A 1 83 ? -13.029 -11.494 6.722 1.00 88.69 83 HIS A N 1
ATOM 639 C CA . HIS A 1 83 ? -11.801 -10.940 7.308 1.00 88.69 83 HIS A CA 1
ATOM 640 C C . HIS A 1 83 ? -10.537 -11.292 6.497 1.00 88.69 83 HIS A C 1
ATOM 642 O O . HIS A 1 83 ? -9.643 -10.456 6.341 1.00 88.69 83 HIS A O 1
ATOM 648 N N . LYS A 1 84 ? -10.477 -12.501 5.918 1.00 87.44 84 LYS A N 1
ATOM 649 C CA . LYS A 1 84 ? -9.389 -12.945 5.023 1.00 87.44 84 LYS A CA 1
ATOM 650 C C . LYS A 1 84 ? -9.341 -12.129 3.733 1.00 87.44 84 LYS A C 1
ATOM 652 O O . LYS A 1 84 ? -8.271 -11.684 3.324 1.00 87.44 84 LYS A O 1
ATOM 657 N N . GLN A 1 85 ? -10.501 -11.921 3.112 1.00 89.56 85 GLN A N 1
ATOM 658 C CA . GLN A 1 85 ? -10.647 -11.119 1.895 1.00 89.56 85 GLN A CA 1
ATOM 659 C C . GLN A 1 85 ? -10.278 -9.658 2.147 1.00 89.56 85 GLN A C 1
ATOM 661 O O . GLN A 1 85 ? -9.557 -9.069 1.345 1.00 89.56 85 GLN A O 1
ATOM 666 N N . ALA A 1 86 ? -10.690 -9.099 3.287 1.00 90.00 86 ALA A N 1
ATOM 667 C CA . ALA A 1 86 ? -10.328 -7.745 3.688 1.00 90.00 86 ALA A CA 1
ATOM 668 C C . ALA A 1 86 ? -8.812 -7.584 3.863 1.00 90.00 86 ALA A C 1
ATOM 670 O O . ALA A 1 86 ? -8.235 -6.617 3.361 1.00 90.00 86 ALA A O 1
ATOM 671 N N . LEU A 1 87 ? -8.150 -8.546 4.517 1.00 90.19 87 LEU A N 1
ATOM 672 C CA . LEU A 1 87 ? -6.694 -8.529 4.636 1.00 90.19 87 LEU A CA 1
ATOM 673 C C . LEU A 1 87 ? -6.020 -8.641 3.267 1.00 90.19 87 LEU A C 1
ATOM 675 O O . LEU A 1 87 ? -5.109 -7.870 2.987 1.00 90.19 87 LEU A O 1
ATOM 679 N N . ALA A 1 88 ? -6.452 -9.574 2.419 1.00 90.38 88 ALA A N 1
ATOM 680 C CA . ALA A 1 88 ? -5.856 -9.763 1.102 1.00 90.38 88 ALA A CA 1
ATOM 681 C C . ALA A 1 88 ? -6.014 -8.522 0.214 1.00 90.38 88 ALA A C 1
ATOM 683 O O . ALA A 1 88 ? -5.042 -8.099 -0.402 1.00 90.38 88 ALA A O 1
ATOM 684 N N . ALA A 1 89 ? -7.187 -7.888 0.204 1.00 89.25 89 ALA A N 1
ATOM 685 C CA . ALA A 1 89 ? -7.410 -6.644 -0.531 1.00 89.25 89 ALA A CA 1
ATOM 686 C C . ALA A 1 89 ? -6.537 -5.491 0.004 1.00 89.25 89 ALA A C 1
ATOM 688 O O . ALA A 1 89 ? -5.946 -4.732 -0.767 1.00 89.25 89 ALA A O 1
ATOM 689 N N . ALA A 1 90 ? -6.401 -5.373 1.330 1.00 89.44 90 ALA A N 1
ATOM 690 C CA . ALA A 1 90 ? -5.518 -4.376 1.933 1.00 89.44 90 ALA A CA 1
ATOM 691 C C . ALA A 1 90 ? -4.044 -4.633 1.575 1.00 89.44 90 ALA A C 1
ATOM 693 O O . ALA A 1 90 ? -3.318 -3.706 1.215 1.00 89.44 90 ALA A O 1
ATOM 694 N N . LEU A 1 91 ? -3.615 -5.894 1.638 1.00 89.12 91 LEU A N 1
ATOM 695 C CA . LEU A 1 91 ? -2.257 -6.319 1.330 1.00 89.12 91 LEU A CA 1
ATOM 696 C C . LEU A 1 91 ? -1.916 -6.147 -0.153 1.00 89.12 91 LEU A C 1
ATOM 698 O O . LEU A 1 91 ? -0.821 -5.671 -0.455 1.00 89.12 91 LEU A O 1
ATOM 702 N N . SER A 1 92 ? -2.837 -6.463 -1.067 1.00 88.69 92 SER A N 1
ATOM 703 C CA . SER A 1 92 ? -2.621 -6.298 -2.509 1.00 88.69 92 SER A CA 1
ATOM 704 C C . SER A 1 92 ? -2.419 -4.841 -2.891 1.00 88.69 92 SER A C 1
ATOM 706 O O . SER A 1 92 ? -1.579 -4.549 -3.731 1.00 88.69 92 SER A O 1
ATOM 708 N N . ASN A 1 93 ? -3.111 -3.911 -2.228 1.00 86.69 93 ASN A N 1
ATOM 709 C CA . ASN A 1 93 ? -2.889 -2.483 -2.455 1.00 86.69 93 ASN A CA 1
ATOM 710 C C . ASN A 1 93 ? -1.504 -2.013 -1.967 1.00 86.69 93 ASN A C 1
ATOM 712 O O . ASN A 1 93 ? -0.932 -1.069 -2.502 1.00 86.69 93 ASN A O 1
ATOM 716 N N . THR A 1 94 ? -0.947 -2.675 -0.950 1.00 85.44 94 THR A N 1
ATOM 717 C CA . THR A 1 94 ? 0.383 -2.359 -0.397 1.00 85.44 94 THR A CA 1
ATOM 718 C C . THR A 1 94 ? 1.521 -3.161 -1.020 1.00 85.44 94 THR A C 1
ATOM 720 O O . THR A 1 94 ? 2.673 -2.983 -0.637 1.00 85.44 94 THR A O 1
ATOM 723 N N . MET A 1 95 ? 1.242 -4.062 -1.957 1.00 83.00 95 MET A N 1
ATOM 724 C CA . MET A 1 95 ? 2.258 -4.856 -2.639 1.00 83.00 95 MET A CA 1
ATOM 725 C C . MET A 1 95 ? 2.247 -4.503 -4.119 1.00 83.00 95 MET A C 1
ATOM 727 O O . MET A 1 95 ? 1.310 -4.821 -4.839 1.00 83.00 95 MET A O 1
ATOM 731 N N . GLY A 1 96 ? 3.302 -3.839 -4.588 1.00 80.75 96 GLY A N 1
ATOM 732 C CA . GLY A 1 96 ? 3.400 -3.445 -5.987 1.00 80.75 96 GLY A CA 1
ATOM 733 C C . GLY A 1 96 ? 4.829 -3.182 -6.433 1.00 80.75 96 GLY A C 1
ATOM 734 O O . GLY A 1 96 ? 5.736 -3.020 -5.614 1.00 80.75 96 GLY A O 1
ATOM 735 N N . LEU A 1 97 ? 5.007 -3.090 -7.753 1.00 80.94 97 LEU A N 1
ATOM 736 C CA . LEU A 1 97 ? 6.280 -2.769 -8.410 1.00 80.94 97 LEU A CA 1
ATOM 737 C C . LEU A 1 97 ? 6.949 -1.514 -7.830 1.00 80.94 97 LEU A C 1
ATOM 739 O O . LEU A 1 97 ? 8.164 -1.494 -7.659 1.00 80.94 97 LEU A O 1
ATOM 743 N N . GLY A 1 98 ? 6.158 -0.502 -7.456 1.00 78.25 98 GLY A N 1
ATOM 744 C CA . GLY A 1 98 ? 6.672 0.716 -6.823 1.00 78.25 98 GLY A CA 1
ATOM 745 C C . GLY A 1 98 ? 7.320 0.494 -5.463 1.00 78.25 98 GLY A C 1
ATOM 746 O O . GLY A 1 98 ? 8.318 1.140 -5.170 1.00 78.25 98 GLY A O 1
ATOM 747 N N . ASN A 1 99 ? 6.854 -0.474 -4.675 1.00 85.38 99 ASN A N 1
ATOM 748 C CA . ASN A 1 99 ? 7.477 -0.770 -3.386 1.00 85.38 99 ASN A CA 1
ATOM 749 C C . ASN A 1 99 ? 8.805 -1.507 -3.573 1.00 85.38 99 ASN A C 1
ATOM 751 O O . ASN A 1 99 ? 9.755 -1.256 -2.839 1.00 85.38 99 ASN A O 1
ATOM 755 N N . ILE A 1 100 ? 8.908 -2.353 -4.599 1.00 83.88 100 ILE A N 1
ATOM 756 C CA . ILE A 1 100 ? 10.157 -3.047 -4.942 1.00 83.88 100 ILE A CA 1
ATOM 757 C C . ILE A 1 100 ? 11.195 -2.040 -5.447 1.00 83.88 100 ILE A C 1
ATOM 759 O O . ILE A 1 100 ? 12.311 -1.988 -4.930 1.00 83.88 100 ILE A O 1
ATOM 763 N N . ALA A 1 101 ? 10.808 -1.201 -6.413 1.00 84.31 101 ALA A N 1
ATOM 764 C CA . ALA A 1 101 ? 11.667 -0.149 -6.948 1.00 84.31 101 ALA A CA 1
ATOM 765 C C . ALA A 1 101 ? 12.055 0.877 -5.869 1.00 84.31 101 ALA A C 1
ATOM 767 O O . ALA A 1 101 ? 13.209 1.292 -5.805 1.00 84.31 101 ALA A O 1
ATOM 768 N N . GLY A 1 102 ? 11.123 1.234 -4.981 1.00 86.44 102 GLY A N 1
ATOM 769 C CA . GLY A 1 102 ? 11.361 2.151 -3.868 1.00 86.44 102 GLY A CA 1
ATOM 770 C C . GLY A 1 102 ? 12.360 1.601 -2.851 1.00 86.44 102 GLY A C 1
ATOM 771 O O . GLY A 1 102 ? 13.265 2.323 -2.439 1.00 86.44 102 GLY A O 1
ATOM 772 N N . VAL A 1 103 ? 12.263 0.314 -2.495 1.00 89.69 103 VAL A N 1
ATOM 773 C CA . VAL A 1 103 ? 13.252 -0.330 -1.614 1.00 89.69 103 VAL A CA 1
ATOM 774 C C . VAL A 1 103 ? 14.627 -0.381 -2.279 1.00 89.69 103 VAL A C 1
ATOM 776 O O . VAL A 1 103 ? 15.624 -0.056 -1.635 1.00 89.69 103 VAL A O 1
ATOM 779 N N . ALA A 1 104 ? 14.692 -0.725 -3.569 1.00 89.19 104 ALA A N 1
ATOM 780 C CA . ALA A 1 104 ? 15.947 -0.716 -4.316 1.00 89.19 104 ALA A CA 1
ATOM 781 C C . ALA A 1 104 ? 16.582 0.686 -4.337 1.00 89.19 104 ALA A C 1
ATOM 783 O O . ALA A 1 104 ? 17.759 0.829 -4.007 1.00 89.19 104 ALA A O 1
ATOM 784 N N . LEU A 1 105 ? 15.795 1.723 -4.641 1.00 89.25 105 LEU A N 1
ATOM 785 C CA . LEU A 1 105 ? 16.256 3.111 -4.643 1.00 89.25 105 LEU A CA 1
ATOM 786 C C . LEU A 1 105 ? 16.738 3.553 -3.257 1.00 89.25 105 LEU A C 1
ATOM 788 O O . LEU A 1 105 ? 17.790 4.173 -3.152 1.00 89.25 105 LEU A O 1
ATOM 792 N N . ALA A 1 106 ? 16.017 3.200 -2.193 1.00 90.00 106 ALA A N 1
ATOM 793 C CA . ALA A 1 106 ? 16.404 3.546 -0.831 1.00 90.00 106 ALA A CA 1
ATOM 794 C C . ALA A 1 106 ? 17.728 2.892 -0.407 1.00 90.00 106 ALA A C 1
ATOM 796 O O . ALA A 1 106 ? 18.527 3.531 0.272 1.00 90.00 106 ALA A O 1
ATOM 797 N N . ILE A 1 107 ? 17.993 1.651 -0.826 1.00 92.69 107 ILE A N 1
ATOM 798 C CA . ILE A 1 107 ? 19.275 0.980 -0.561 1.00 92.69 107 ILE A CA 1
ATOM 799 C C . ILE A 1 107 ? 20.402 1.621 -1.377 1.00 92.69 107 ILE A C 1
ATOM 801 O O . ILE A 1 107 ? 21.500 1.809 -0.858 1.00 92.69 107 ILE A O 1
ATOM 805 N N . VAL A 1 108 ? 20.146 1.973 -2.641 1.00 92.62 108 VAL A N 1
ATOM 806 C CA . VAL A 1 108 ? 21.141 2.634 -3.501 1.00 92.62 108 VAL A CA 1
ATOM 807 C C . VAL A 1 108 ? 21.480 4.033 -2.980 1.00 92.62 108 VAL A C 1
ATOM 809 O O . VAL A 1 108 ? 22.652 4.389 -2.923 1.00 92.62 108 VAL A O 1
ATOM 812 N N . ALA A 1 109 ? 20.474 4.807 -2.571 1.00 90.69 109 ALA A N 1
ATOM 813 C CA . ALA A 1 109 ? 20.647 6.183 -2.113 1.00 90.69 109 ALA A CA 1
ATOM 814 C C . ALA A 1 109 ? 21.118 6.282 -0.651 1.00 90.69 109 ALA A C 1
ATOM 816 O O . ALA A 1 109 ? 21.980 7.097 -0.336 1.00 90.69 109 ALA A O 1
ATOM 817 N N . GLY A 1 110 ? 20.558 5.469 0.249 1.00 87.56 110 GLY A N 1
ATOM 818 C CA . GLY A 1 110 ? 20.816 5.514 1.695 1.00 87.56 110 GLY A CA 1
ATOM 819 C C . GLY A 1 110 ? 21.805 4.463 2.208 1.00 87.56 110 GLY A C 1
ATOM 820 O O . GLY A 1 110 ? 22.129 4.445 3.395 1.00 87.56 110 GLY A O 1
ATOM 821 N N . GLY A 1 111 ? 22.280 3.568 1.340 1.00 92.25 111 GLY A N 1
ATOM 822 C CA . GLY A 1 111 ? 23.133 2.446 1.715 1.00 92.25 111 GLY A CA 1
ATOM 823 C C . GLY A 1 111 ? 22.376 1.298 2.405 1.00 92.25 111 GLY A C 1
ATOM 824 O O . GLY A 1 111 ? 21.161 1.350 2.617 1.00 92.25 111 GLY A O 1
ATOM 825 N N . PRO A 1 112 ? 23.087 0.228 2.806 1.00 89.62 112 PRO A N 1
ATOM 826 C CA . PRO A 1 112 ? 22.467 -0.970 3.382 1.00 89.62 112 PRO A CA 1
ATOM 827 C C . PRO A 1 112 ? 21.758 -0.714 4.724 1.00 89.62 112 PRO A C 1
ATOM 829 O O . PRO A 1 112 ? 20.836 -1.447 5.080 1.00 89.62 112 PRO A O 1
ATOM 832 N N . GLY A 1 113 ? 22.137 0.345 5.451 1.00 91.12 113 GLY A N 1
ATOM 833 C CA . GLY A 1 113 ? 21.496 0.748 6.707 1.00 91.12 113 GLY A CA 1
ATOM 834 C C . GLY A 1 113 ? 20.038 1.202 6.553 1.00 91.12 113 GLY A C 1
ATOM 835 O O . GLY A 1 113 ? 19.298 1.198 7.537 1.00 91.12 113 GLY A O 1
ATOM 836 N N . ALA A 1 114 ? 19.588 1.528 5.335 1.00 92.44 114 ALA A N 1
ATOM 837 C CA . ALA A 1 114 ? 18.198 1.898 5.062 1.00 92.44 114 ALA A CA 1
ATOM 838 C C . ALA A 1 114 ? 17.203 0.790 5.458 1.00 92.44 114 ALA A C 1
ATOM 840 O O . ALA A 1 114 ? 16.111 1.080 5.945 1.00 92.44 114 ALA A O 1
ATOM 841 N N . VAL A 1 115 ? 17.598 -0.482 5.326 1.00 92.62 115 VAL A N 1
ATOM 842 C CA . VAL A 1 115 ? 16.740 -1.635 5.649 1.00 92.62 115 VAL A CA 1
ATOM 843 C C . VAL A 1 115 ? 16.383 -1.677 7.137 1.00 92.62 115 VAL A C 1
ATOM 845 O O . VAL A 1 115 ? 15.237 -1.953 7.490 1.00 92.62 115 VAL A O 1
ATOM 848 N N . PHE A 1 116 ? 17.329 -1.343 8.019 1.00 94.75 116 PHE A N 1
ATOM 849 C CA . PHE A 1 116 ? 17.071 -1.278 9.459 1.00 94.75 116 PHE A CA 1
ATOM 850 C C . PHE A 1 116 ? 15.980 -0.247 9.782 1.00 94.75 116 PHE A C 1
ATOM 852 O O . PHE A 1 116 ? 15.021 -0.545 10.496 1.00 94.75 116 PHE A O 1
ATOM 859 N N . TRP A 1 117 ? 16.070 0.945 9.189 1.00 93.19 117 TRP A N 1
ATOM 860 C CA . TRP A 1 117 ? 15.077 2.004 9.382 1.00 93.19 117 TRP A CA 1
ATOM 861 C C . TRP A 1 117 ? 13.714 1.673 8.765 1.00 93.19 117 TRP A C 1
ATOM 863 O O . TRP A 1 117 ? 12.679 2.060 9.315 1.00 93.19 117 TRP A O 1
ATOM 873 N N . MET A 1 118 ? 13.676 0.895 7.681 1.00 93.94 118 MET A N 1
ATOM 874 C CA . MET A 1 118 ? 12.422 0.349 7.150 1.00 93.94 118 MET A CA 1
ATOM 875 C C . MET A 1 118 ? 11.734 -0.584 8.152 1.00 93.94 118 MET A C 1
ATOM 877 O O . MET A 1 118 ? 10.521 -0.505 8.318 1.00 93.94 118 MET A O 1
ATOM 881 N N . TRP A 1 119 ? 12.474 -1.428 8.875 1.00 94.50 119 TRP A N 1
ATOM 882 C CA . TRP A 1 119 ? 11.876 -2.271 9.917 1.00 94.50 119 TRP A CA 1
ATOM 883 C C . TRP A 1 119 ? 11.388 -1.465 11.117 1.00 94.50 119 TRP A C 1
ATOM 885 O O . TRP A 1 119 ? 10.278 -1.699 11.590 1.00 94.50 119 TRP A O 1
ATOM 895 N N . VAL A 1 120 ? 12.170 -0.487 11.583 1.00 94.31 120 VAL A N 1
ATOM 896 C CA . VAL A 1 120 ? 11.759 0.397 12.687 1.00 94.31 120 VAL A CA 1
ATOM 897 C C . VAL A 1 120 ? 10.480 1.156 12.325 1.00 94.31 120 VAL A C 1
ATOM 899 O O . VAL A 1 120 ? 9.517 1.150 13.093 1.00 94.31 120 VAL A O 1
ATOM 902 N N . SER A 1 121 ? 10.435 1.758 11.136 1.00 93.44 121 SER A N 1
ATOM 903 C CA . SER A 1 121 ? 9.246 2.467 10.651 1.00 93.44 121 SER A CA 1
ATOM 904 C C . SER A 1 121 ? 8.053 1.534 10.438 1.00 93.44 121 SER A C 1
ATOM 906 O O . SER A 1 121 ? 6.937 1.915 10.781 1.00 93.44 121 SER A O 1
ATOM 908 N N . ALA A 1 122 ? 8.263 0.301 9.964 1.00 93.75 122 ALA A N 1
ATOM 909 C 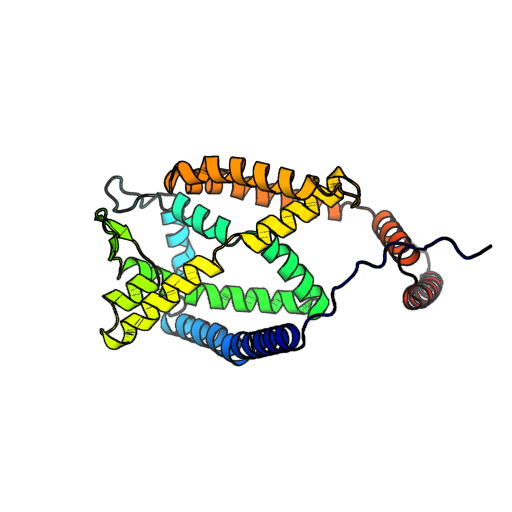CA . ALA A 1 122 ? 7.202 -0.696 9.842 1.00 93.75 122 ALA A CA 1
ATOM 910 C C . ALA A 1 122 ? 6.627 -1.093 11.207 1.00 93.75 122 ALA A C 1
ATOM 912 O O . ALA A 1 122 ? 5.406 -1.144 11.359 1.00 93.75 122 ALA A O 1
ATOM 913 N N . ILE A 1 123 ? 7.487 -1.314 12.211 1.00 93.94 123 ILE A N 1
ATOM 914 C CA . ILE A 1 123 ? 7.050 -1.577 13.585 1.00 93.94 123 ILE A CA 1
ATOM 915 C C . ILE A 1 123 ? 6.186 -0.413 14.041 1.00 93.94 123 ILE A C 1
ATOM 917 O O . ILE A 1 123 ? 5.018 -0.627 14.323 1.00 93.94 123 ILE A O 1
ATOM 921 N N . VAL A 1 124 ? 6.695 0.815 14.029 1.00 95.06 124 VAL A N 1
ATOM 922 C CA . VAL A 1 124 ? 5.943 2.003 14.460 1.00 95.06 124 VAL A CA 1
ATOM 923 C C . VAL A 1 124 ? 4.635 2.189 13.667 1.00 95.06 124 VAL A C 1
ATOM 925 O O . VAL A 1 124 ? 3.588 2.501 14.237 1.00 95.06 124 VAL A O 1
ATOM 928 N N . GLY A 1 125 ? 4.659 1.915 12.363 1.00 94.69 125 GLY A N 1
ATOM 929 C CA . GLY A 1 125 ? 3.512 2.025 11.466 1.00 94.69 125 GLY A CA 1
ATOM 930 C C . GLY A 1 125 ? 2.370 1.057 11.781 1.00 94.69 125 GLY A C 1
ATOM 931 O O . GLY A 1 125 ? 1.209 1.419 11.581 1.00 94.69 125 GLY A O 1
ATOM 932 N N . ILE A 1 126 ? 2.653 -0.133 12.328 1.00 94.94 126 ILE A N 1
ATOM 933 C CA . ILE A 1 126 ? 1.610 -1.083 12.764 1.00 94.94 126 ILE A CA 1
ATOM 934 C C . ILE A 1 126 ? 0.712 -0.444 13.831 1.00 94.94 126 ILE A C 1
ATOM 936 O O . ILE A 1 126 ? -0.510 -0.597 13.767 1.00 94.94 126 ILE A O 1
ATOM 940 N N . ALA A 1 127 ? 1.283 0.314 14.773 1.00 94.81 127 ALA A N 1
ATOM 941 C CA . ALA A 1 127 ? 0.503 1.011 15.792 1.00 94.81 127 ALA A CA 1
ATOM 942 C C . ALA A 1 127 ? -0.430 2.060 15.165 1.00 94.81 127 ALA A C 1
ATOM 944 O O . ALA A 1 127 ? -1.635 2.043 15.421 1.00 94.81 127 ALA A O 1
ATOM 945 N N . THR A 1 128 ? 0.082 2.908 14.267 1.00 94.62 128 THR A N 1
ATOM 946 C CA . THR A 1 128 ? -0.738 3.892 13.536 1.00 94.62 128 THR A CA 1
ATOM 947 C C . THR A 1 128 ? -1.841 3.217 12.722 1.00 94.62 128 THR A C 1
ATOM 949 O O . THR A 1 128 ? -2.998 3.656 12.722 1.00 94.62 128 THR A O 1
ATOM 952 N N . LYS A 1 129 ? -1.518 2.111 12.040 1.00 93.31 129 LYS A N 1
ATOM 953 C CA . LYS A 1 129 ? -2.494 1.379 11.232 1.00 93.31 129 LYS A CA 1
ATOM 954 C C . LYS A 1 129 ? -3.590 0.758 12.095 1.00 93.31 129 LYS A C 1
ATOM 956 O O . LYS A 1 129 ? -4.755 0.803 11.709 1.00 93.31 129 LYS A O 1
ATOM 961 N N . PHE A 1 130 ? -3.246 0.250 13.276 1.00 93.75 130 PHE A N 1
ATOM 962 C CA . PHE A 1 130 ? -4.219 -0.290 14.221 1.00 93.75 130 PHE A CA 1
ATOM 963 C C . PHE A 1 130 ? -5.241 0.763 14.671 1.00 93.75 130 PHE A C 1
ATOM 965 O O . PHE A 1 130 ? -6.443 0.508 14.594 1.00 93.75 130 PHE A O 1
ATOM 972 N N . PHE A 1 131 ? -4.798 1.961 15.070 1.00 93.06 131 PHE A N 1
ATOM 973 C CA . PHE A 1 131 ? -5.718 3.035 15.469 1.00 93.06 131 PHE A CA 1
ATOM 974 C C . PHE A 1 131 ? -6.582 3.520 14.307 1.00 93.06 131 PHE A C 1
ATOM 976 O O . PHE A 1 131 ? -7.795 3.644 14.456 1.00 93.06 131 PHE A O 1
ATOM 983 N N . THR A 1 132 ? -5.983 3.753 13.139 1.00 92.44 132 THR A N 1
ATOM 984 C CA . THR A 1 132 ? -6.725 4.239 11.963 1.00 92.44 132 THR A CA 1
ATOM 985 C C . THR A 1 132 ? -7.772 3.235 11.484 1.00 92.44 132 THR A C 1
ATOM 987 O O . THR A 1 132 ? -8.886 3.634 11.151 1.00 92.44 132 THR A O 1
ATOM 990 N N . CYS A 1 133 ? -7.467 1.934 11.505 1.00 92.31 133 CYS A N 1
ATOM 991 C CA . CYS A 1 133 ? -8.449 0.900 11.172 1.00 92.31 133 CYS A CA 1
ATOM 992 C C . CYS A 1 133 ? -9.531 0.778 12.250 1.00 92.31 133 CYS A C 1
ATOM 994 O O . CYS A 1 133 ? -10.703 0.663 11.906 1.00 92.31 133 CYS A O 1
ATOM 996 N N . SER A 1 134 ? -9.166 0.864 13.534 1.00 92.69 134 SER A N 1
ATOM 997 C CA . SER A 1 134 ? -10.134 0.820 14.640 1.00 92.69 134 SER A CA 1
ATOM 998 C C . SER A 1 134 ? -11.124 1.985 14.562 1.00 92.69 134 SER A C 1
ATOM 1000 O O . SER A 1 134 ? -12.332 1.772 14.616 1.00 92.69 134 SER A O 1
ATOM 1002 N N . LEU A 1 135 ? -10.633 3.209 14.340 1.00 93.31 135 LEU A N 1
ATOM 1003 C 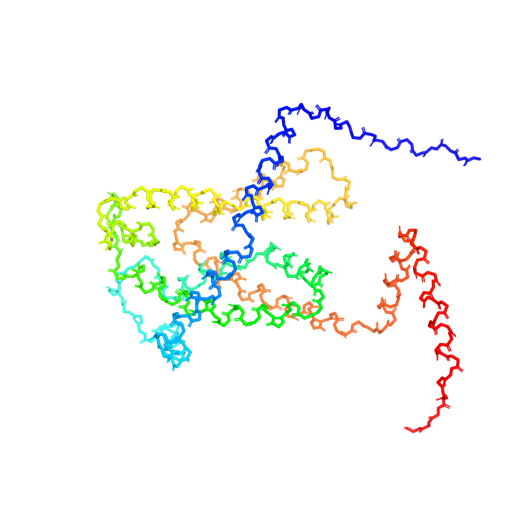CA . LEU A 1 135 ? -11.472 4.386 14.093 1.00 93.31 135 LEU A CA 1
ATOM 1004 C C . LEU A 1 135 ? -12.367 4.189 12.865 1.00 93.31 135 LEU A C 1
ATOM 1006 O O . LEU A 1 135 ? -13.554 4.491 12.919 1.00 93.31 135 LEU A O 1
ATOM 1010 N N . GLY A 1 136 ? -11.820 3.628 11.785 1.00 91.94 136 GLY A N 1
ATOM 1011 C CA . GLY A 1 136 ? -12.570 3.337 10.565 1.00 91.94 136 GLY A CA 1
ATOM 1012 C C . GLY A 1 136 ? -13.683 2.298 10.730 1.00 91.94 136 GLY A C 1
ATOM 1013 O O . GLY A 1 136 ? -14.568 2.259 9.882 1.00 91.94 136 GLY A O 1
ATOM 1014 N N . VAL A 1 137 ? -13.653 1.473 11.783 1.00 90.25 137 VAL A N 1
ATOM 1015 C CA . VAL A 1 137 ? -14.743 0.552 12.151 1.00 90.25 137 VAL A CA 1
ATOM 1016 C C . VAL A 1 137 ? -15.736 1.220 13.103 1.00 90.25 137 VAL A C 1
ATOM 1018 O O . VAL A 1 137 ? -16.939 1.051 12.922 1.00 90.25 137 VAL A O 1
ATOM 1021 N N . MET A 1 138 ? -15.254 1.993 14.083 1.00 91.12 138 MET A N 1
ATOM 1022 C CA . MET A 1 138 ? -16.107 2.688 15.060 1.00 91.12 138 MET A CA 1
ATOM 1023 C C . MET A 1 138 ? -16.966 3.790 14.425 1.00 91.12 138 MET A C 1
ATOM 1025 O O . MET A 1 138 ? -18.105 3.979 14.832 1.00 91.12 138 MET A O 1
ATOM 1029 N N . TYR A 1 139 ? -16.436 4.487 13.417 1.00 92.12 139 TYR A N 1
ATOM 1030 C CA . TYR A 1 139 ? -17.080 5.629 12.759 1.00 92.12 139 TYR A CA 1
ATOM 1031 C C . TYR A 1 139 ? -17.453 5.321 11.303 1.00 92.12 139 TYR A C 1
ATOM 1033 O O . TYR A 1 139 ? -17.171 6.098 10.389 1.00 92.12 139 TYR A O 1
ATOM 1041 N N . ARG A 1 140 ? -18.037 4.142 11.063 1.00 90.00 140 ARG A N 1
ATOM 1042 C CA . ARG A 1 140 ? -18.546 3.774 9.735 1.00 90.00 140 ARG A CA 1
ATOM 1043 C C . ARG A 1 140 ? -19.798 4.571 9.392 1.00 90.00 140 ARG A C 1
ATOM 1045 O O . ARG A 1 140 ? -20.666 4.772 10.236 1.00 90.00 140 ARG A O 1
ATOM 1052 N N . GLY A 1 141 ? -19.896 4.970 8.131 1.00 87.19 141 GLY A N 1
ATOM 1053 C CA . GLY A 1 141 ? -21.091 5.576 7.558 1.00 87.19 141 GLY A CA 1
ATOM 1054 C C . GLY A 1 141 ? -21.811 4.611 6.622 1.00 87.19 141 GLY A C 1
ATOM 1055 O O . GLY A 1 141 ? -21.375 3.482 6.397 1.00 87.19 141 GLY A O 1
ATOM 1056 N N . LYS A 1 142 ? -22.910 5.083 6.039 1.00 85.38 142 LYS A N 1
ATOM 1057 C CA . LYS A 1 142 ? -23.557 4.433 4.897 1.00 85.38 142 LYS A CA 1
ATOM 1058 C C . LYS A 1 142 ? -23.419 5.310 3.659 1.00 85.38 142 LYS A C 1
ATOM 1060 O O . LYS A 1 142 ? -23.406 6.540 3.782 1.00 85.38 142 LYS A O 1
ATOM 1065 N N . ASP A 1 143 ? -23.285 4.683 2.496 1.00 83.56 143 ASP A N 1
ATOM 1066 C CA . ASP A 1 143 ? -23.394 5.385 1.216 1.00 83.56 143 ASP A CA 1
ATOM 1067 C C . ASP A 1 143 ? -24.860 5.633 0.819 1.00 83.56 143 ASP A C 1
ATOM 1069 O O . ASP A 1 143 ? -25.796 5.300 1.549 1.00 83.56 143 ASP A O 1
ATOM 1073 N N . SER A 1 144 ? -25.060 6.241 -0.354 1.00 83.00 144 SER A N 1
ATOM 1074 C CA . SER A 1 144 ? -26.381 6.509 -0.933 1.00 83.00 144 SER A CA 1
ATOM 1075 C C . SER A 1 144 ? -27.183 5.247 -1.264 1.00 83.00 144 SER A C 1
ATOM 1077 O O . SER A 1 144 ? -28.396 5.337 -1.427 1.00 83.00 144 SER A O 1
ATOM 1079 N N . LEU A 1 145 ? -26.528 4.088 -1.366 1.00 82.00 145 LEU A N 1
ATOM 1080 C CA . LEU A 1 145 ? -27.149 2.783 -1.603 1.00 82.00 145 LEU A CA 1
ATOM 1081 C C . LEU A 1 145 ? -27.398 2.020 -0.290 1.00 82.00 145 LEU A C 1
ATOM 1083 O O . LEU A 1 145 ? -27.935 0.916 -0.310 1.00 82.00 145 LEU A O 1
ATOM 1087 N N . GLY A 1 146 ? -27.039 2.609 0.855 1.00 81.81 146 GLY A N 1
ATOM 1088 C CA . GLY A 1 146 ? -27.187 2.009 2.176 1.00 81.81 146 GLY A CA 1
ATOM 1089 C C . GLY A 1 146 ? -26.076 1.026 2.554 1.00 81.81 146 GLY A C 1
ATOM 1090 O O . GLY A 1 146 ? -26.140 0.469 3.656 1.00 81.81 146 GLY A O 1
ATOM 1091 N N . ASN A 1 147 ? -25.056 0.838 1.708 1.00 84.12 147 ASN A N 1
ATOM 1092 C CA . ASN A 1 147 ? -23.934 -0.052 2.000 1.00 84.12 147 ASN A CA 1
ATOM 1093 C C . ASN A 1 147 ? -23.012 0.574 3.042 1.00 84.12 147 ASN A C 1
ATOM 1095 O O . ASN A 1 147 ? -22.830 1.794 3.109 1.00 84.12 147 ASN A O 1
ATOM 1099 N N . LEU A 1 148 ? -22.424 -0.281 3.873 1.00 85.56 148 LEU A N 1
ATOM 1100 C CA . LEU A 1 148 ? -21.551 0.136 4.957 1.00 85.56 148 LEU A CA 1
ATOM 1101 C C . LEU A 1 148 ? -20.200 0.588 4.396 1.00 85.56 148 LEU A C 1
ATOM 1103 O O . LEU A 1 148 ? -19.444 -0.219 3.862 1.00 85.56 148 LEU A O 1
ATOM 1107 N N . GLN A 1 149 ? -19.869 1.861 4.584 1.00 86.50 149 GLN A N 1
ATOM 1108 C CA . GLN A 1 149 ? -18.611 2.440 4.135 1.00 86.50 149 GLN A CA 1
ATOM 1109 C C . GLN A 1 149 ? -17.764 2.905 5.317 1.00 86.50 149 GLN A C 1
ATOM 1111 O O . GLN A 1 149 ? -18.261 3.323 6.365 1.00 86.50 149 GLN A O 1
ATOM 1116 N N . GLY A 1 150 ? -16.449 2.840 5.146 1.00 88.31 150 GLY A N 1
ATOM 1117 C CA . GLY A 1 150 ? -15.496 3.258 6.163 1.00 88.31 150 GLY A CA 1
ATOM 1118 C C . GLY A 1 150 ? -14.278 3.928 5.554 1.00 88.31 150 GLY A C 1
ATOM 1119 O O . GLY A 1 150 ? -14.042 3.876 4.349 1.00 88.31 150 GLY A O 1
ATOM 1120 N N . GLY A 1 151 ? -13.495 4.569 6.411 1.00 90.44 151 GLY A N 1
ATOM 1121 C CA . GLY A 1 151 ? -12.248 5.217 6.030 1.00 90.44 151 GLY A CA 1
ATOM 1122 C C . GLY A 1 151 ? -12.082 6.581 6.690 1.00 90.44 151 GLY A C 1
ATOM 1123 O O . GLY A 1 151 ? -13.007 7.068 7.341 1.00 90.44 151 GLY A O 1
ATOM 1124 N N . PRO A 1 152 ? -10.910 7.216 6.539 1.00 92.19 152 PRO A N 1
ATOM 1125 C CA . PRO A 1 152 ? -10.600 8.456 7.249 1.00 92.19 152 PRO A CA 1
ATOM 1126 C C . PRO A 1 152 ? -11.568 9.604 6.943 1.00 92.19 152 PRO A C 1
ATOM 1128 O O . PRO A 1 152 ? -11.880 10.384 7.834 1.00 92.19 152 PRO A O 1
ATOM 1131 N N . MET A 1 153 ? -12.116 9.667 5.727 1.00 93.31 153 MET A N 1
ATOM 1132 C CA . MET A 1 153 ? -13.164 10.625 5.359 1.00 93.31 153 MET A CA 1
ATOM 1133 C C . MET A 1 153 ? -14.442 10.459 6.196 1.00 93.31 153 MET A C 1
ATOM 1135 O O . MET A 1 153 ? -15.006 11.456 6.642 1.00 93.31 153 MET A O 1
ATOM 1139 N N . TYR A 1 154 ? -14.867 9.221 6.471 1.00 92.88 154 TYR A N 1
ATOM 1140 C CA . TYR A 1 154 ? -16.008 8.949 7.351 1.00 92.88 154 TYR A CA 1
ATOM 1141 C C . TYR A 1 154 ? -15.655 9.204 8.813 1.00 92.88 154 TYR A C 1
ATOM 1143 O O . TYR A 1 154 ? -16.445 9.813 9.521 1.00 92.88 154 TYR A O 1
ATOM 1151 N N . VAL A 1 155 ? -14.438 8.854 9.246 1.00 94.06 155 VAL A N 1
ATOM 1152 C CA . VAL A 1 155 ? -13.969 9.180 10.603 1.00 94.06 155 VAL A CA 1
ATOM 1153 C C . VAL A 1 155 ? -14.033 10.687 10.848 1.00 94.06 155 VAL A C 1
ATOM 1155 O O . VAL A 1 155 ? -14.559 11.111 11.867 1.00 94.06 155 VAL A O 1
ATOM 1158 N N . ILE A 1 156 ? -13.564 11.516 9.914 1.00 93.31 156 ILE A N 1
ATOM 1159 C CA . ILE A 1 156 ? -13.632 12.977 10.064 1.00 93.31 156 ILE A CA 1
ATOM 1160 C C . ILE A 1 156 ? -15.089 13.462 10.070 1.00 93.31 156 ILE A C 1
ATOM 1162 O O . ILE A 1 156 ? -15.440 14.328 10.865 1.00 93.31 156 ILE A O 1
ATOM 1166 N N . ARG A 1 157 ? -15.946 12.909 9.206 1.00 91.00 157 ARG A N 1
ATOM 1167 C CA . ARG A 1 157 ? -17.348 13.332 9.092 1.00 91.00 157 ARG A CA 1
ATOM 1168 C C . ARG A 1 157 ? -18.190 12.977 10.322 1.00 91.00 157 ARG A C 1
ATOM 1170 O O . ARG A 1 157 ? -19.021 13.786 10.731 1.00 91.00 157 ARG A O 1
ATOM 1177 N N . GLU A 1 158 ? -17.995 11.780 10.870 1.00 90.62 158 GLU A N 1
ATOM 1178 C CA . GLU A 1 158 ? -18.817 11.229 11.956 1.00 90.62 158 GLU A CA 1
ATOM 1179 C C . GLU A 1 158 ? -18.214 11.485 13.351 1.00 90.62 158 GLU A C 1
ATOM 1181 O O . GLU A 1 158 ? -18.961 11.603 14.318 1.00 90.62 158 GLU A O 1
ATOM 1186 N N . ALA A 1 159 ? -16.882 11.583 13.485 1.00 91.62 159 ALA A N 1
ATOM 1187 C CA . ALA A 1 159 ? -16.219 11.754 14.786 1.00 91.62 159 ALA A CA 1
ATOM 1188 C C . ALA A 1 159 ? -15.870 13.212 15.134 1.00 91.62 159 ALA A C 1
ATOM 1190 O O . ALA A 1 159 ? -15.740 13.533 16.315 1.00 91.62 159 ALA A O 1
ATOM 1191 N N . LEU A 1 160 ? -15.661 14.088 14.140 1.00 92.69 160 LEU A N 1
ATOM 1192 C CA . LEU A 1 160 ? -15.246 15.481 14.359 1.00 92.69 160 LEU A CA 1
ATOM 1193 C C . LEU A 1 160 ? -16.403 16.470 14.129 1.00 92.69 160 LEU A C 1
ATOM 1195 O O . LEU A 1 160 ? -17.336 16.192 13.373 1.00 92.69 160 LEU A O 1
ATOM 1199 N N . PRO A 1 161 ? -16.351 17.666 14.751 1.00 92.38 161 PRO A N 1
ATOM 1200 C CA . PRO A 1 161 ? -17.382 18.674 14.557 1.00 92.38 161 PRO A CA 1
ATOM 1201 C C . PRO A 1 161 ? -17.363 19.228 13.122 1.00 92.38 161 PRO A C 1
ATOM 1203 O O . PRO A 1 161 ? -16.329 19.268 12.452 1.00 92.38 161 PRO A O 1
ATOM 1206 N N . LYS A 1 162 ? -18.522 19.736 12.678 1.00 91.06 162 LYS A N 1
ATOM 1207 C CA . LYS A 1 162 ? -18.774 20.283 11.329 1.00 91.06 162 LYS A CA 1
ATOM 1208 C C . LYS A 1 162 ? -17.668 21.169 10.713 1.00 91.06 162 LYS A C 1
ATOM 1210 O O . LYS A 1 162 ? -17.451 21.015 9.513 1.00 91.06 162 LYS A O 1
ATOM 1215 N N . PRO A 1 163 ? -16.934 22.046 11.437 1.00 94.06 163 PRO A N 1
ATOM 1216 C CA . PRO A 1 163 ? -15.830 22.815 10.843 1.00 94.06 163 PRO A CA 1
ATOM 1217 C C . PRO A 1 163 ? -14.717 21.975 10.196 1.00 94.06 163 PRO A C 1
ATOM 1219 O O . PRO A 1 163 ? -14.016 22.488 9.330 1.00 94.06 163 PRO A O 1
ATOM 1222 N N . PHE A 1 164 ? -14.557 20.697 10.556 1.00 93.12 164 PHE A N 1
ATOM 1223 C CA . PHE A 1 164 ? -13.540 19.818 9.963 1.00 93.12 164 PHE A CA 1
ATOM 1224 C C . PHE A 1 164 ? -14.017 19.065 8.712 1.00 93.12 164 PHE A C 1
ATOM 1226 O O . PHE A 1 164 ? -13.228 18.359 8.087 1.00 93.12 164 PHE A O 1
ATOM 1233 N N . TYR A 1 165 ? -15.273 19.236 8.288 1.00 92.06 165 TYR A N 1
ATOM 1234 C CA . TYR A 1 165 ? -15.809 18.589 7.082 1.00 92.06 165 TYR A CA 1
ATOM 1235 C C . TYR A 1 165 ? -15.003 18.866 5.800 1.00 92.06 165 TYR A C 1
ATOM 1237 O O . TYR A 1 165 ? -14.835 17.929 5.014 1.00 92.06 165 TYR A O 1
ATOM 1245 N N . PRO A 1 166 ? -14.436 20.070 5.573 1.00 95.31 166 PRO A N 1
ATOM 1246 C CA . PRO A 1 166 ? -13.565 20.304 4.422 1.00 95.31 166 PRO A CA 1
ATOM 1247 C C . PRO A 1 166 ? -12.372 19.339 4.358 1.00 95.31 166 PRO A C 1
ATOM 1249 O O . PRO A 1 166 ? -11.954 18.955 3.269 1.00 95.31 166 PRO A O 1
ATOM 1252 N N . LEU A 1 167 ? -11.862 18.877 5.507 1.00 93.94 167 LEU A N 1
ATOM 1253 C CA . LEU A 1 167 ? -10.763 17.914 5.560 1.00 93.94 167 LEU A CA 1
ATOM 1254 C C . LEU A 1 167 ? -11.200 16.512 5.111 1.00 93.94 167 LEU A C 1
ATOM 1256 O O . LEU A 1 167 ? -10.419 15.807 4.477 1.00 93.94 167 LEU A O 1
ATOM 1260 N N . ALA A 1 168 ? -12.451 16.121 5.378 1.00 93.50 168 ALA A N 1
ATOM 1261 C CA . ALA A 1 168 ? -13.012 14.868 4.870 1.00 93.50 168 ALA A CA 1
ATOM 1262 C C . ALA A 1 168 ? -13.110 14.884 3.338 1.00 93.50 168 ALA A C 1
ATOM 1264 O O . ALA A 1 168 ? -12.751 13.902 2.687 1.00 93.50 168 ALA A O 1
ATOM 1265 N N . VAL A 1 169 ? -13.547 16.013 2.767 1.00 93.81 169 VAL A N 1
ATOM 1266 C CA . VAL A 1 169 ? -13.619 16.211 1.311 1.00 93.81 169 VAL A CA 1
ATOM 1267 C C . VAL A 1 169 ? -12.220 16.208 0.702 1.00 93.81 169 VAL A C 1
ATOM 1269 O O . VAL A 1 169 ? -11.986 15.496 -0.273 1.00 93.81 169 VAL A O 1
ATOM 1272 N N . LEU A 1 170 ? -11.272 16.929 1.308 1.00 94.44 170 LEU A N 1
ATOM 1273 C CA . LEU A 1 170 ? -9.876 16.923 0.873 1.00 94.44 170 LEU A CA 1
ATOM 1274 C C . LEU A 1 170 ? -9.297 15.504 0.885 1.00 94.44 170 LEU A C 1
ATOM 1276 O O . LEU A 1 170 ? -8.682 15.093 -0.094 1.00 94.44 170 LEU A O 1
ATOM 1280 N N . PHE A 1 171 ? -9.530 14.739 1.957 1.00 93.81 171 PHE A N 1
ATOM 1281 C CA . PHE A 1 171 ? -9.065 13.357 2.054 1.00 93.81 171 PHE A CA 1
ATOM 1282 C C . PHE A 1 171 ? -9.698 12.467 0.979 1.00 93.81 171 PHE A C 1
ATOM 1284 O O . PHE A 1 171 ? -9.004 11.653 0.376 1.00 93.81 171 PHE A O 1
ATOM 1291 N N . ALA A 1 172 ? -10.996 12.623 0.708 1.00 93.56 172 ALA A N 1
ATOM 1292 C CA . ALA A 1 172 ? -11.685 11.855 -0.326 1.00 93.56 172 ALA A CA 1
ATOM 1293 C C . ALA A 1 172 ? -11.143 12.163 -1.734 1.00 93.56 172 ALA A C 1
ATOM 1295 O O . ALA A 1 172 ? -10.874 11.238 -2.499 1.00 93.56 172 ALA A O 1
ATOM 1296 N N . LEU A 1 173 ? -10.915 13.441 -2.057 1.00 94.56 173 LEU A N 1
ATOM 1297 C CA . LEU A 1 173 ? -10.339 13.860 -3.341 1.00 94.56 173 LEU A CA 1
ATOM 1298 C C . LEU A 1 173 ? -8.884 13.399 -3.493 1.00 94.56 173 LEU A C 1
ATOM 1300 O O . LEU A 1 173 ? -8.511 12.850 -4.530 1.00 94.56 173 LEU A O 1
ATOM 1304 N N . ALA A 1 174 ? -8.074 13.568 -2.445 1.00 92.50 174 ALA A N 1
ATOM 1305 C CA . ALA A 1 174 ? -6.699 13.084 -2.423 1.00 92.50 174 ALA A CA 1
ATOM 1306 C C . ALA A 1 174 ? -6.641 11.555 -2.539 1.00 92.50 174 ALA A C 1
ATOM 1308 O O . ALA A 1 174 ? -5.793 11.031 -3.253 1.00 92.50 174 ALA A O 1
ATOM 1309 N N . GLY A 1 175 ? -7.565 10.838 -1.894 1.00 91.38 175 GLY A N 1
ATOM 1310 C CA . GLY A 1 175 ? -7.708 9.390 -2.017 1.00 91.38 175 GLY A CA 1
ATOM 1311 C C . GLY A 1 175 ? -8.079 8.960 -3.435 1.00 91.38 175 GLY A C 1
ATOM 1312 O O . GLY A 1 175 ? -7.485 8.018 -3.948 1.00 91.38 175 GLY A O 1
ATOM 1313 N N . LEU A 1 176 ? -8.992 9.673 -4.100 1.00 91.62 176 LEU A N 1
ATOM 1314 C CA . LEU A 1 176 ? -9.398 9.373 -5.476 1.00 91.62 176 LEU A CA 1
ATOM 1315 C C . LEU A 1 176 ? -8.230 9.495 -6.465 1.00 91.62 176 LEU A C 1
ATOM 1317 O O . LEU A 1 176 ? -8.044 8.616 -7.299 1.00 91.62 176 LEU A O 1
ATOM 1321 N N . ILE A 1 177 ? -7.440 10.566 -6.364 1.00 90.69 177 ILE A N 1
ATOM 1322 C CA . ILE A 1 177 ? -6.313 10.816 -7.277 1.00 90.69 177 ILE A CA 1
ATOM 1323 C C . ILE A 1 177 ? -5.090 9.980 -6.879 1.00 90.69 177 ILE A C 1
ATOM 1325 O O . ILE A 1 177 ? -4.437 9.373 -7.725 1.00 90.69 177 ILE A O 1
ATOM 1329 N N . GLY A 1 178 ? -4.775 9.929 -5.585 1.00 87.19 178 GLY A N 1
ATOM 1330 C CA . GLY A 1 178 ? -3.564 9.299 -5.062 1.00 87.19 178 GLY A CA 1
ATOM 1331 C C . GLY A 1 178 ? -3.570 7.772 -5.122 1.00 87.19 178 GLY A C 1
ATOM 1332 O O . GLY A 1 178 ? -2.503 7.166 -5.097 1.00 87.19 178 GLY A O 1
ATOM 1333 N N . THR A 1 179 ? -4.743 7.139 -5.219 1.00 87.69 179 THR A N 1
ATOM 1334 C CA . THR A 1 179 ? -4.859 5.674 -5.349 1.00 87.69 179 THR A CA 1
ATOM 1335 C C . THR A 1 179 ? -4.894 5.189 -6.799 1.00 87.69 179 THR A C 1
ATOM 1337 O O . THR A 1 179 ? -5.002 3.985 -7.037 1.00 87.69 179 THR A O 1
ATOM 1340 N N . LEU A 1 180 ? -4.768 6.089 -7.782 1.00 90.12 180 LEU A N 1
ATOM 1341 C CA . LEU A 1 180 ? -4.722 5.702 -9.189 1.00 90.12 180 LEU A CA 1
ATOM 1342 C C . LEU A 1 180 ? -3.471 4.854 -9.485 1.00 90.12 180 LEU A C 1
ATOM 1344 O O . LEU A 1 180 ? -2.357 5.264 -9.148 1.00 90.12 180 LEU A O 1
ATOM 1348 N N . PRO A 1 181 ? -3.601 3.727 -10.209 1.00 88.62 181 PRO A N 1
ATOM 1349 C CA . PRO A 1 181 ? -2.489 2.820 -10.492 1.00 88.62 181 PRO A CA 1
ATOM 1350 C C . PRO A 1 181 ? -1.580 3.317 -11.634 1.00 88.62 181 PRO A C 1
ATOM 1352 O O . PRO A 1 181 ? -1.017 2.518 -12.383 1.00 88.62 181 PRO A O 1
ATOM 1355 N N . MET A 1 182 ? -1.447 4.637 -11.812 1.00 88.25 182 MET A N 1
ATOM 1356 C CA . MET A 1 182 ? -0.751 5.243 -12.954 1.00 88.25 182 MET A CA 1
ATOM 1357 C C . MET A 1 182 ? 0.730 4.857 -12.975 1.00 88.25 182 MET A C 1
ATOM 1359 O O . MET A 1 182 ? 1.264 4.454 -14.007 1.00 88.25 182 MET A O 1
ATOM 1363 N N . PHE A 1 183 ? 1.385 4.913 -11.814 1.00 86.00 183 PHE A N 1
ATOM 1364 C CA . PHE A 1 183 ? 2.782 4.516 -11.692 1.00 86.00 183 PHE A CA 1
ATOM 1365 C C . PHE A 1 183 ? 2.966 3.020 -11.987 1.00 86.00 183 PHE A C 1
ATOM 1367 O O . PHE A 1 183 ? 3.870 2.633 -12.722 1.00 86.00 183 PHE A O 1
ATOM 1374 N N . GLN A 1 184 ? 2.081 2.169 -11.464 1.00 89.12 184 GLN A N 1
ATOM 1375 C CA . GLN A 1 184 ? 2.162 0.717 -11.629 1.00 89.12 184 GLN A CA 1
ATOM 1376 C C . GLN A 1 184 ? 1.934 0.305 -13.090 1.00 89.12 184 GLN A C 1
ATOM 1378 O O . GLN A 1 184 ? 2.683 -0.525 -13.604 1.00 89.12 184 GLN A O 1
ATOM 1383 N N . ALA A 1 185 ? 0.958 0.915 -13.770 1.00 90.31 185 ALA A N 1
ATOM 1384 C CA . ALA A 1 185 ? 0.685 0.674 -15.186 1.00 90.31 185 ALA A CA 1
ATOM 1385 C C . ALA A 1 185 ? 1.862 1.098 -16.081 1.00 90.31 185 ALA A C 1
ATOM 1387 O O . ALA A 1 185 ? 2.249 0.356 -16.988 1.00 90.31 185 ALA A O 1
ATOM 1388 N N . ASN A 1 186 ? 2.482 2.246 -15.788 1.00 90.44 186 ASN A N 1
ATOM 1389 C CA . ASN A 1 186 ? 3.651 2.728 -16.527 1.00 90.44 186 ASN A CA 1
ATOM 1390 C C . ASN A 1 186 ? 4.858 1.798 -16.349 1.00 90.44 186 ASN A C 1
ATOM 1392 O O . ASN A 1 186 ? 5.480 1.407 -17.337 1.00 90.44 186 ASN A O 1
ATOM 1396 N N . GLN A 1 187 ? 5.158 1.389 -15.110 1.00 89.81 187 GLN A N 1
ATOM 1397 C CA . GLN A 1 187 ? 6.263 0.464 -14.837 1.00 89.81 187 GLN A CA 1
ATOM 1398 C C . GLN A 1 187 ? 6.051 -0.898 -15.504 1.00 89.81 187 GLN A C 1
ATOM 1400 O O . GLN A 1 187 ? 6.989 -1.453 -16.073 1.00 89.81 187 GLN A O 1
ATOM 1405 N N . LEU A 1 188 ? 4.827 -1.431 -15.462 1.00 90.44 188 LEU A N 1
ATOM 1406 C CA . LEU A 1 188 ? 4.508 -2.699 -16.114 1.00 90.44 188 LEU A CA 1
ATOM 1407 C C . LEU A 1 188 ? 4.648 -2.599 -17.638 1.00 90.44 188 LEU A C 1
ATOM 1409 O O . LEU A 1 188 ? 5.210 -3.498 -18.258 1.00 90.44 188 LEU A O 1
ATOM 1413 N N . THR A 1 189 ? 4.197 -1.494 -18.235 1.00 91.44 189 THR A N 1
ATOM 1414 C CA . THR A 1 189 ? 4.339 -1.262 -19.679 1.00 91.44 189 THR A CA 1
ATOM 1415 C C . THR A 1 189 ? 5.809 -1.226 -20.088 1.00 91.44 189 THR A C 1
ATOM 1417 O O . THR A 1 189 ? 6.191 -1.928 -21.021 1.00 91.44 189 THR A O 1
ATOM 1420 N N . ALA A 1 190 ? 6.649 -0.489 -19.355 1.00 89.38 190 ALA A N 1
ATOM 1421 C CA . ALA A 1 190 ? 8.086 -0.426 -19.620 1.00 89.38 190 ALA A CA 1
ATOM 1422 C C . ALA A 1 190 ? 8.760 -1.807 -19.519 1.00 89.38 190 ALA A C 1
ATOM 1424 O O . ALA A 1 190 ? 9.560 -2.161 -20.380 1.00 89.38 190 ALA A O 1
ATOM 1425 N N . LEU A 1 191 ? 8.393 -2.611 -18.514 1.00 90.06 191 LEU A N 1
ATOM 1426 C CA . LEU A 1 191 ? 8.909 -3.974 -18.350 1.00 90.06 191 LEU A CA 1
ATOM 1427 C C . LEU A 1 191 ? 8.511 -4.899 -19.506 1.00 90.06 191 LEU A C 1
ATOM 1429 O O . LEU A 1 191 ? 9.341 -5.663 -19.989 1.00 90.06 191 LEU A O 1
ATOM 1433 N N . ILE A 1 192 ? 7.259 -4.829 -19.966 1.00 91.19 192 ILE A N 1
ATOM 1434 C CA . ILE A 1 192 ? 6.796 -5.627 -21.110 1.00 91.19 192 ILE A CA 1
ATOM 1435 C C . ILE A 1 192 ? 7.530 -5.201 -22.383 1.00 91.19 192 ILE A C 1
ATOM 1437 O O . ILE A 1 192 ? 7.912 -6.050 -23.182 1.00 91.19 192 ILE A O 1
ATOM 1441 N N . GLN A 1 193 ? 7.751 -3.900 -22.573 1.00 90.25 193 GLN A N 1
ATOM 1442 C CA . GLN A 1 193 ? 8.469 -3.395 -23.740 1.00 90.25 193 GLN A CA 1
ATOM 1443 C C . GLN A 1 193 ? 9.928 -3.847 -23.777 1.00 90.25 193 GLN A C 1
ATOM 1445 O O . GLN A 1 193 ? 10.419 -4.225 -24.840 1.00 90.25 193 GLN A O 1
ATOM 1450 N N . ASP A 1 194 ? 10.599 -3.823 -22.628 1.00 89.00 194 ASP A N 1
ATOM 1451 C CA . ASP A 1 194 ? 11.969 -4.309 -22.494 1.00 89.00 194 ASP A CA 1
ATOM 1452 C C . ASP A 1 194 ? 12.047 -5.815 -22.779 1.00 89.00 194 ASP A C 1
ATOM 1454 O O . ASP A 1 194 ? 12.839 -6.248 -23.609 1.00 89.00 194 ASP A O 1
ATOM 1458 N N . ALA A 1 195 ? 11.144 -6.603 -22.188 1.00 89.06 195 ALA A N 1
ATOM 1459 C CA . ALA A 1 195 ? 11.143 -8.057 -22.332 1.00 89.06 195 ALA A CA 1
ATOM 1460 C C . ALA A 1 195 ? 10.711 -8.562 -23.722 1.00 89.06 195 ALA A C 1
ATOM 1462 O O . ALA A 1 195 ? 11.183 -9.608 -24.160 1.00 89.06 195 ALA A O 1
ATOM 1463 N N . ALA A 1 196 ? 9.784 -7.875 -24.397 1.00 89.50 196 ALA A N 1
ATOM 1464 C CA . ALA A 1 196 ? 9.207 -8.338 -25.664 1.00 89.50 196 ALA A CA 1
ATOM 1465 C C . ALA A 1 196 ? 9.873 -7.732 -26.908 1.00 89.50 196 ALA A C 1
ATOM 1467 O O . ALA A 1 196 ? 9.788 -8.320 -27.985 1.00 89.50 196 ALA A O 1
ATOM 1468 N N . PHE A 1 197 ? 10.495 -6.555 -26.784 1.00 87.75 197 PHE A N 1
ATOM 1469 C CA . PHE A 1 197 ? 11.050 -5.808 -27.919 1.00 87.75 197 PHE A CA 1
ATOM 1470 C C . PHE A 1 197 ? 12.507 -5.370 -27.708 1.00 87.75 197 PHE A C 1
ATOM 1472 O O . PHE A 1 197 ? 12.973 -4.488 -28.431 1.00 87.75 197 PHE A O 1
ATOM 1479 N N . ASP A 1 198 ? 13.208 -5.921 -26.710 1.00 83.56 198 ASP A N 1
ATOM 1480 C CA . ASP A 1 198 ? 14.589 -5.555 -26.346 1.00 83.56 198 ASP A CA 1
ATOM 1481 C C . ASP A 1 198 ? 14.780 -4.030 -26.186 1.00 83.56 198 ASP A C 1
ATOM 1483 O O . ASP A 1 198 ? 15.793 -3.444 -26.581 1.00 83.56 198 ASP A O 1
ATOM 1487 N N . GLY A 1 199 ? 13.750 -3.350 -25.672 1.00 75.25 199 GLY A N 1
ATOM 1488 C CA . GLY A 1 199 ? 13.729 -1.898 -25.478 1.00 75.25 199 GLY A CA 1
ATOM 1489 C C . GLY A 1 199 ? 13.459 -1.063 -26.740 1.00 75.25 199 GLY A C 1
ATOM 1490 O O . GLY A 1 199 ? 13.322 0.156 -26.632 1.00 75.25 199 GLY A O 1
ATOM 1491 N N . ASN A 1 200 ? 13.314 -1.674 -27.922 1.00 81.56 200 ASN A N 1
ATOM 1492 C CA . ASN A 1 200 ? 13.004 -0.984 -29.180 1.00 81.56 200 ASN A CA 1
ATOM 1493 C C . ASN A 1 200 ? 11.546 -1.207 -29.622 1.00 81.56 200 ASN A C 1
ATOM 1495 O O . ASN A 1 200 ? 11.259 -1.668 -30.729 1.00 81.56 200 ASN A O 1
ATOM 1499 N N . ALA A 1 201 ? 10.609 -0.898 -28.727 1.00 83.56 201 ALA A N 1
ATOM 1500 C CA . ALA A 1 201 ? 9.189 -1.106 -28.975 1.00 83.56 201 ALA A CA 1
ATOM 1501 C C . ALA A 1 201 ? 8.629 -0.119 -30.029 1.00 83.56 201 ALA A C 1
ATOM 1503 O O . ALA A 1 201 ? 8.868 1.089 -29.928 1.00 83.56 201 ALA A O 1
ATOM 1504 N N . PRO A 1 202 ? 7.826 -0.592 -31.003 1.00 87.75 202 PRO A N 1
ATOM 1505 C CA . PRO A 1 202 ? 7.110 0.275 -31.939 1.00 87.75 202 PRO A CA 1
ATOM 1506 C C . PRO A 1 202 ? 6.182 1.279 -31.235 1.00 87.75 202 PRO A C 1
ATOM 1508 O O . PRO A 1 202 ? 5.640 0.994 -30.168 1.00 87.75 202 PRO A O 1
ATOM 1511 N N . ALA A 1 203 ? 5.906 2.424 -31.869 1.00 88.50 203 ALA A N 1
ATOM 1512 C CA . ALA A 1 203 ? 5.088 3.498 -31.282 1.00 88.50 203 ALA A CA 1
ATOM 1513 C C . ALA A 1 203 ? 3.647 3.081 -30.910 1.00 88.50 203 ALA A C 1
ATOM 1515 O O . ALA A 1 203 ? 3.043 3.686 -30.029 1.00 88.50 203 ALA A O 1
ATOM 1516 N N . TRP A 1 204 ? 3.099 2.040 -31.548 1.00 89.81 204 TRP A N 1
ATOM 1517 C CA . TRP A 1 204 ? 1.773 1.493 -31.234 1.00 89.81 204 TRP A CA 1
ATOM 1518 C C . TRP A 1 204 ? 1.775 0.540 -30.027 1.00 89.81 204 TRP A C 1
ATOM 1520 O O . TRP A 1 204 ? 0.724 0.306 -29.426 1.00 89.81 204 TRP A O 1
ATOM 1530 N N . ALA A 1 205 ? 2.935 -0.008 -29.648 1.00 89.38 205 ALA A N 1
ATOM 1531 C CA . ALA A 1 205 ? 3.042 -1.028 -28.607 1.00 89.38 205 ALA A CA 1
ATOM 1532 C C . ALA A 1 205 ? 2.578 -0.552 -27.214 1.00 89.38 205 ALA A C 1
ATOM 1534 O O . ALA A 1 205 ? 1.816 -1.291 -26.590 1.00 89.38 205 ALA A O 1
ATOM 1535 N N . PRO A 1 206 ? 2.930 0.661 -26.722 1.00 90.44 206 PRO A N 1
ATOM 1536 C CA . PRO A 1 206 ? 2.428 1.140 -25.433 1.00 90.44 206 PRO A CA 1
ATOM 1537 C C . PRO A 1 206 ? 0.899 1.196 -25.376 1.00 90.44 206 PRO A C 1
ATOM 1539 O O . PRO A 1 206 ? 0.306 0.821 -24.367 1.00 90.44 206 PRO A O 1
ATOM 1542 N N . LEU A 1 207 ? 0.254 1.634 -26.464 1.00 91.94 207 LEU A N 1
ATOM 1543 C CA . LEU A 1 207 ? -1.202 1.741 -26.526 1.00 91.94 207 LEU A CA 1
ATOM 1544 C C . LEU A 1 207 ? -1.855 0.357 -26.451 1.00 91.94 207 LEU A C 1
ATOM 1546 O O . LEU A 1 207 ? -2.794 0.167 -25.682 1.00 91.94 207 LEU A O 1
ATOM 1550 N N . LEU A 1 208 ? -1.332 -0.622 -27.195 1.00 93.56 208 LEU A N 1
ATOM 1551 C CA . LEU A 1 208 ? -1.853 -1.990 -27.164 1.00 93.56 208 LEU A CA 1
ATOM 1552 C C . LEU A 1 208 ? -1.669 -2.646 -25.784 1.00 93.56 208 LEU A C 1
ATOM 1554 O O . LEU A 1 208 ? -2.586 -3.297 -25.279 1.00 93.56 208 LEU A O 1
ATOM 1558 N N . ILE A 1 209 ? -0.511 -2.447 -25.145 1.00 93.56 209 ILE A N 1
ATOM 1559 C CA . ILE A 1 209 ? -0.243 -2.941 -23.785 1.00 93.56 209 ILE A CA 1
ATOM 1560 C C . ILE A 1 209 ? -1.201 -2.281 -22.783 1.00 93.56 209 ILE A C 1
ATOM 1562 O O . ILE A 1 209 ? -1.811 -2.969 -21.968 1.00 93.56 209 ILE A O 1
ATOM 1566 N N . GLY A 1 210 ? -1.403 -0.965 -22.878 1.00 93.56 210 GLY A N 1
ATOM 1567 C CA . GLY A 1 210 ? -2.331 -0.238 -22.013 1.00 93.56 210 GLY A CA 1
ATOM 1568 C C . GLY A 1 210 ? -3.782 -0.702 -22.169 1.00 93.56 210 GLY A C 1
ATOM 1569 O O . GLY A 1 210 ? -4.448 -0.970 -21.171 1.00 93.56 210 GLY A O 1
ATOM 1570 N N . VAL A 1 211 ? -4.264 -0.856 -23.407 1.00 95.00 211 VAL A N 1
ATOM 1571 C CA . VAL A 1 211 ? -5.630 -1.333 -23.687 1.00 95.00 211 VAL A CA 1
ATOM 1572 C C . VAL A 1 211 ? -5.820 -2.769 -23.204 1.00 95.00 211 VAL A C 1
ATOM 1574 O O . VAL A 1 211 ? -6.810 -3.061 -22.537 1.00 95.00 211 VAL A O 1
ATOM 1577 N N . SER A 1 212 ? -4.870 -3.664 -23.483 1.00 94.44 212 SER A N 1
ATOM 1578 C CA . SER A 1 212 ? -4.951 -5.051 -23.006 1.00 94.44 212 SER A CA 1
ATOM 1579 C C . SER A 1 212 ? -4.949 -5.131 -21.476 1.00 94.44 212 SER A C 1
ATOM 1581 O O . SER A 1 212 ? -5.781 -5.836 -20.903 1.00 94.44 212 SER A O 1
ATOM 1583 N N . LEU A 1 213 ? -4.104 -4.346 -20.800 1.00 93.94 213 LEU A N 1
ATOM 1584 C CA . LEU A 1 213 ? -4.098 -4.249 -19.341 1.00 93.94 213 LEU A CA 1
ATOM 1585 C C . LEU A 1 213 ? -5.429 -3.709 -18.803 1.00 93.94 213 LEU A C 1
ATOM 1587 O O . LEU A 1 213 ? -5.962 -4.257 -17.839 1.00 93.94 213 LEU A O 1
ATOM 1591 N N . ALA A 1 214 ? -5.993 -2.678 -19.437 1.00 94.56 214 ALA A N 1
ATOM 1592 C CA . ALA A 1 214 ? -7.281 -2.108 -19.052 1.00 94.56 214 ALA A CA 1
ATOM 1593 C C . ALA A 1 214 ? -8.427 -3.121 -19.189 1.00 94.56 214 ALA A C 1
ATOM 1595 O O . ALA A 1 214 ? -9.276 -3.193 -18.304 1.00 94.56 214 ALA A O 1
ATOM 1596 N N . VAL A 1 215 ? -8.435 -3.942 -20.244 1.00 96.12 215 VAL A N 1
ATOM 1597 C CA . VAL A 1 215 ? -9.430 -5.014 -20.422 1.00 96.12 215 VAL A CA 1
ATOM 1598 C C . VAL A 1 215 ? -9.294 -6.073 -19.326 1.00 96.12 215 VAL A C 1
ATOM 1600 O O . VAL A 1 215 ? -10.288 -6.433 -18.694 1.00 96.12 215 VAL A O 1
ATOM 1603 N N . VAL A 1 216 ? -8.071 -6.538 -19.048 1.00 94.56 216 VAL A N 1
ATOM 1604 C CA . VAL A 1 216 ? -7.820 -7.556 -18.014 1.00 94.56 216 VAL A CA 1
ATOM 1605 C C . VAL A 1 216 ? -8.214 -7.037 -16.632 1.00 94.56 216 VAL A C 1
ATOM 1607 O O . VAL A 1 216 ? -8.995 -7.682 -15.933 1.00 94.56 216 VAL A O 1
ATOM 1610 N N . VAL A 1 217 ? -7.736 -5.853 -16.246 1.00 93.56 217 VAL A N 1
ATOM 1611 C CA . VAL A 1 217 ? -8.042 -5.248 -14.941 1.00 93.56 217 VAL A CA 1
ATOM 1612 C C . VAL A 1 217 ? -9.527 -4.891 -14.840 1.00 93.56 217 VAL A C 1
ATOM 1614 O O . VAL A 1 217 ? -10.165 -5.189 -13.829 1.00 93.56 217 VAL A O 1
ATOM 1617 N N . GLY A 1 218 ? -10.109 -4.332 -15.902 1.00 94.88 218 GLY A N 1
ATOM 1618 C CA . GLY A 1 218 ? -11.532 -4.007 -15.982 1.00 94.88 218 GLY A CA 1
ATOM 1619 C C . GLY A 1 218 ? -12.419 -5.231 -15.764 1.00 94.88 218 GLY A C 1
ATOM 1620 O O . GLY A 1 218 ? -13.363 -5.160 -14.980 1.00 94.88 218 GLY A O 1
ATOM 1621 N N . SER A 1 219 ? -12.071 -6.381 -16.355 1.00 95.12 219 SER A N 1
ATOM 1622 C CA . SER A 1 219 ? -12.818 -7.637 -16.168 1.00 95.12 219 SER A CA 1
ATOM 1623 C C . SER A 1 219 ? -12.917 -8.079 -14.699 1.00 95.12 219 SER A C 1
ATOM 1625 O O . SER A 1 219 ? -13.903 -8.702 -14.298 1.00 95.12 219 SER A O 1
ATOM 1627 N N . VAL A 1 220 ? -11.924 -7.720 -13.878 1.00 94.19 220 VAL A N 1
ATOM 1628 C CA . VAL A 1 220 ? -11.917 -7.994 -12.437 1.00 94.19 220 VAL A CA 1
ATOM 1629 C C . VAL A 1 220 ? -12.723 -6.938 -11.678 1.00 94.19 220 VAL A C 1
ATOM 1631 O O . VAL A 1 220 ? -13.552 -7.300 -10.842 1.00 94.19 220 VAL A O 1
ATOM 1634 N N . ILE A 1 221 ? -12.516 -5.651 -11.985 1.00 92.94 221 ILE A N 1
ATOM 1635 C CA . ILE A 1 221 ? -13.148 -4.520 -11.281 1.00 92.94 221 ILE A CA 1
ATOM 1636 C C . ILE A 1 221 ? -14.667 -4.502 -11.474 1.00 92.94 221 ILE A C 1
ATOM 1638 O O . ILE A 1 221 ? -15.397 -4.309 -10.501 1.00 92.94 221 ILE A O 1
ATOM 1642 N N . PHE A 1 222 ? -15.165 -4.752 -12.691 1.00 92.94 222 PHE A N 1
ATOM 1643 C CA . PHE A 1 222 ? -16.610 -4.752 -12.964 1.00 92.94 222 PHE A CA 1
ATOM 1644 C C . PHE A 1 222 ? -17.376 -5.834 -12.188 1.00 92.94 222 PHE A C 1
ATOM 1646 O O . PHE A 1 222 ? -18.596 -5.769 -12.084 1.00 92.94 222 PHE A O 1
ATOM 1653 N N . GLY A 1 223 ? -16.680 -6.812 -11.605 1.00 86.94 223 GLY A N 1
ATOM 1654 C CA . GLY A 1 223 ? -17.278 -7.798 -10.711 1.00 86.94 223 GLY A CA 1
ATOM 1655 C C . GLY A 1 223 ? -17.457 -7.356 -9.256 1.00 86.94 223 GLY A C 1
ATOM 1656 O O . GLY A 1 223 ? -17.878 -8.176 -8.442 1.00 86.94 223 GLY A O 1
ATOM 1657 N N . GLY A 1 224 ? -17.121 -6.111 -8.918 1.00 89.62 224 GLY A N 1
ATOM 1658 C CA . GLY A 1 224 ? -17.292 -5.548 -7.580 1.00 89.62 224 GLY A CA 1
ATOM 1659 C C . GLY A 1 224 ? -16.230 -5.982 -6.563 1.00 89.62 224 GLY A C 1
ATOM 1660 O O . GLY A 1 224 ? -15.306 -6.750 -6.855 1.00 89.62 224 GLY A O 1
ATOM 1661 N N . LEU A 1 225 ? -16.375 -5.479 -5.332 1.00 87.94 225 LEU A N 1
ATOM 1662 C CA . LEU A 1 225 ? -15.406 -5.665 -4.248 1.00 87.94 225 LEU A CA 1
ATOM 1663 C C . LEU A 1 225 ? -15.112 -7.146 -3.917 1.00 87.94 225 LEU A C 1
ATOM 1665 O O . LEU A 1 225 ? -13.930 -7.482 -3.783 1.00 87.94 225 LEU A O 1
ATOM 1669 N N . PRO A 1 226 ? -16.102 -8.065 -3.860 1.00 88.94 226 PRO A N 1
ATOM 1670 C CA . PRO A 1 226 ? -15.825 -9.475 -3.582 1.00 88.94 226 PRO A CA 1
ATOM 1671 C C . PRO A 1 226 ? -14.936 -10.136 -4.642 1.00 88.94 226 PRO A C 1
ATOM 1673 O O . PRO A 1 226 ? -14.059 -10.934 -4.305 1.00 88.94 226 PRO A O 1
ATOM 1676 N N . ARG A 1 227 ? -15.105 -9.790 -5.928 1.00 91.88 227 ARG A N 1
ATOM 1677 C CA . ARG A 1 227 ? -14.294 -10.361 -7.015 1.00 91.88 227 ARG A CA 1
ATOM 1678 C C . ARG A 1 227 ? -12.851 -9.886 -6.944 1.00 91.88 227 ARG A C 1
ATOM 1680 O O . ARG A 1 227 ? -11.943 -10.710 -7.046 1.00 91.88 227 ARG A O 1
ATOM 1687 N N . VAL A 1 228 ? -12.645 -8.592 -6.705 1.00 92.62 228 VAL A N 1
ATOM 1688 C CA . VAL A 1 228 ? -11.308 -8.014 -6.503 1.00 92.62 228 VAL A CA 1
ATOM 1689 C C . VAL A 1 228 ? -10.610 -8.689 -5.320 1.00 92.62 228 VAL A C 1
ATOM 1691 O O . VAL A 1 228 ? -9.464 -9.122 -5.443 1.00 92.62 228 VAL A O 1
ATOM 1694 N N . ALA A 1 229 ? -11.312 -8.857 -4.196 1.00 90.88 229 ALA A N 1
ATOM 1695 C CA . ALA A 1 229 ? -10.748 -9.496 -3.012 1.00 90.88 229 ALA A CA 1
ATOM 1696 C C . ALA A 1 229 ? -10.426 -10.988 -3.231 1.00 90.88 229 ALA A C 1
ATOM 1698 O O . ALA A 1 229 ? -9.395 -11.468 -2.760 1.00 90.88 229 ALA A O 1
ATOM 1699 N N . ASN A 1 230 ? -11.253 -11.715 -3.987 1.00 91.56 230 ASN A N 1
ATOM 1700 C CA . ASN A 1 230 ? -10.984 -13.110 -4.354 1.00 91.56 230 ASN A CA 1
ATOM 1701 C C . ASN A 1 230 ? -9.738 -13.249 -5.232 1.00 91.56 230 ASN A C 1
ATOM 1703 O O . ASN A 1 230 ? -8.905 -14.125 -4.992 1.00 91.56 230 ASN A O 1
ATOM 1707 N N . VAL A 1 231 ? -9.578 -12.361 -6.216 1.00 93.25 231 VAL A N 1
ATOM 1708 C CA . VAL A 1 231 ? -8.371 -12.319 -7.050 1.00 93.25 231 VAL A CA 1
ATOM 1709 C C . VAL A 1 231 ? -7.141 -11.998 -6.197 1.00 93.25 231 VAL A C 1
ATOM 1711 O O . VAL A 1 231 ? -6.115 -12.659 -6.342 1.00 93.25 231 VAL A O 1
ATOM 1714 N N . ALA A 1 232 ? -7.247 -11.061 -5.250 1.00 91.25 232 ALA A N 1
ATOM 1715 C CA . ALA A 1 232 ? -6.163 -10.756 -4.319 1.00 91.25 232 ALA A CA 1
ATOM 1716 C C . ALA A 1 232 ? -5.769 -11.974 -3.460 1.00 91.25 232 ALA A C 1
ATOM 1718 O O . ALA A 1 232 ? -4.584 -12.294 -3.373 1.00 91.25 232 ALA A O 1
ATOM 1719 N N . ILE A 1 233 ? -6.734 -12.701 -2.881 1.00 90.88 233 ILE A N 1
ATOM 1720 C CA . ILE A 1 233 ? -6.454 -13.930 -2.111 1.00 90.88 233 ILE A CA 1
ATOM 1721 C C . ILE A 1 233 ? -5.689 -14.955 -2.952 1.00 90.88 233 ILE A C 1
ATOM 1723 O O . ILE A 1 233 ? -4.769 -15.589 -2.440 1.00 90.88 233 ILE A O 1
ATOM 1727 N N . ALA A 1 234 ? -6.061 -15.126 -4.221 1.00 89.94 234 ALA A N 1
ATOM 1728 C CA . ALA A 1 234 ? -5.432 -16.108 -5.097 1.00 89.94 234 ALA A CA 1
ATOM 1729 C C . ALA A 1 234 ? -4.022 -15.686 -5.554 1.00 89.94 234 ALA A C 1
ATOM 1731 O O . ALA A 1 234 ? -3.114 -16.515 -5.623 1.00 89.94 234 ALA A O 1
ATOM 1732 N N . LEU A 1 235 ? -3.821 -14.402 -5.866 1.00 90.38 235 LEU A N 1
ATOM 1733 C CA . LEU A 1 235 ? -2.562 -13.907 -6.431 1.00 90.38 235 LEU A CA 1
ATOM 1734 C C . LEU A 1 235 ? -1.467 -13.689 -5.385 1.00 90.38 235 LEU A C 1
ATOM 1736 O O . LEU A 1 235 ? -0.293 -13.930 -5.675 1.00 90.38 235 LEU A O 1
ATOM 1740 N N . LEU A 1 236 ? -1.825 -13.237 -4.180 1.00 89.00 236 LEU A N 1
ATOM 1741 C CA . LEU A 1 236 ? -0.838 -12.856 -3.168 1.00 89.00 236 LEU A CA 1
ATOM 1742 C C . LEU A 1 236 ? 0.115 -13.995 -2.760 1.00 89.00 236 LEU A C 1
ATOM 1744 O O . LEU A 1 236 ? 1.326 -13.760 -2.766 1.00 89.00 236 LEU A O 1
ATOM 1748 N N . PRO A 1 237 ? -0.355 -15.222 -2.452 1.00 88.81 237 PRO A N 1
ATOM 1749 C CA . PRO A 1 237 ? 0.538 -16.323 -2.097 1.00 88.81 237 PRO A CA 1
ATOM 1750 C C . PRO A 1 237 ? 1.475 -16.688 -3.249 1.00 88.81 237 PRO A C 1
ATOM 1752 O O . PRO A 1 237 ? 2.672 -16.874 -3.036 1.00 88.81 237 PRO A O 1
ATOM 1755 N N . THR A 1 238 ? 0.949 -16.719 -4.477 1.00 89.81 238 THR A N 1
ATOM 1756 C CA . THR A 1 238 ? 1.730 -17.009 -5.685 1.00 89.81 238 THR A CA 1
ATOM 1757 C C . THR A 1 238 ? 2.858 -15.998 -5.867 1.00 89.81 238 THR A C 1
ATOM 1759 O O . THR A 1 238 ? 4.000 -16.397 -6.091 1.00 89.81 238 THR A O 1
ATOM 1762 N N . MET A 1 239 ? 2.578 -14.700 -5.699 1.00 88.56 239 MET A N 1
ATOM 1763 C CA . MET A 1 239 ? 3.593 -13.649 -5.822 1.00 88.56 239 MET A CA 1
ATOM 1764 C C . MET A 1 239 ? 4.734 -13.837 -4.810 1.00 88.56 239 MET A C 1
ATOM 1766 O O . MET A 1 239 ? 5.908 -13.770 -5.176 1.00 88.56 239 MET A O 1
ATOM 1770 N N . VAL A 1 240 ? 4.397 -14.114 -3.546 1.00 88.44 240 VAL A N 1
ATOM 1771 C CA . VAL A 1 240 ? 5.392 -14.322 -2.482 1.00 88.44 240 VAL A CA 1
ATOM 1772 C C . VAL A 1 240 ? 6.255 -15.550 -2.768 1.00 88.44 240 VAL A C 1
ATOM 1774 O O . VAL A 1 240 ? 7.480 -15.471 -2.665 1.00 88.44 240 VAL A O 1
ATOM 1777 N N . ILE A 1 241 ? 5.641 -16.668 -3.166 1.00 91.25 241 ILE A N 1
ATOM 1778 C CA . ILE A 1 241 ? 6.362 -17.906 -3.489 1.00 91.25 241 ILE A CA 1
ATOM 1779 C C . ILE A 1 241 ? 7.332 -17.676 -4.650 1.00 91.25 241 ILE A C 1
ATOM 1781 O O . ILE A 1 241 ? 8.500 -18.050 -4.544 1.00 91.25 241 ILE A O 1
ATOM 1785 N N . VAL A 1 242 ? 6.888 -17.014 -5.723 1.00 90.12 242 VAL A N 1
ATOM 1786 C CA . VAL A 1 242 ? 7.743 -16.705 -6.879 1.00 90.12 242 VAL A CA 1
ATOM 1787 C C . VAL A 1 242 ? 8.934 -15.838 -6.466 1.00 90.12 242 VAL A C 1
ATOM 1789 O O . VAL A 1 242 ? 10.064 -16.140 -6.848 1.00 90.12 242 VAL A O 1
ATOM 1792 N N . TYR A 1 243 ? 8.730 -14.808 -5.639 1.00 86.50 243 TYR A N 1
ATOM 1793 C CA . TYR A 1 243 ? 9.826 -13.941 -5.183 1.00 86.50 243 TYR A CA 1
ATOM 1794 C C . TYR A 1 243 ? 10.832 -14.669 -4.291 1.00 86.50 243 TYR A C 1
ATOM 1796 O O . TYR A 1 243 ? 12.045 -14.484 -4.446 1.00 86.50 243 TYR A O 1
ATOM 1804 N N . LEU A 1 244 ? 10.354 -15.518 -3.379 1.00 89.44 244 LEU A N 1
ATOM 1805 C CA . LEU A 1 244 ? 11.225 -16.338 -2.539 1.00 89.44 244 LEU A CA 1
ATOM 1806 C C . LEU A 1 244 ? 12.020 -17.336 -3.381 1.00 89.44 244 LEU A C 1
ATOM 1808 O O . LEU A 1 244 ? 13.232 -17.443 -3.193 1.00 89.44 244 LEU A O 1
ATOM 1812 N N . LEU A 1 245 ? 11.368 -17.986 -4.348 1.00 91.94 245 LEU A N 1
ATOM 1813 C CA . LEU A 1 245 ? 11.994 -18.936 -5.264 1.00 91.94 245 LEU A CA 1
ATOM 1814 C C . LEU A 1 245 ? 13.069 -18.261 -6.128 1.00 91.94 245 LEU A C 1
ATOM 1816 O O . LEU A 1 245 ? 14.203 -18.737 -6.187 1.00 91.94 245 LEU A O 1
ATOM 1820 N N . MET A 1 246 ? 12.753 -17.119 -6.745 1.00 87.69 246 MET A N 1
ATOM 1821 C CA . MET A 1 246 ? 13.717 -16.336 -7.527 1.00 87.69 246 MET A CA 1
ATOM 1822 C C . MET A 1 246 ? 14.924 -15.925 -6.679 1.00 87.69 246 MET A C 1
ATOM 1824 O O . MET A 1 246 ? 16.070 -16.089 -7.102 1.00 87.69 246 MET A O 1
ATOM 1828 N N . THR A 1 247 ? 14.684 -15.460 -5.452 1.00 86.75 247 THR A N 1
ATOM 1829 C CA . THR A 1 247 ? 15.759 -15.073 -4.529 1.00 86.75 247 THR A CA 1
ATOM 1830 C C . THR A 1 247 ? 16.606 -16.279 -4.110 1.00 86.75 247 THR A C 1
ATOM 1832 O O . THR A 1 247 ? 17.834 -16.179 -4.059 1.00 86.75 247 THR A O 1
ATOM 1835 N N . SER A 1 248 ? 15.994 -17.435 -3.830 1.00 86.00 248 SER A N 1
ATOM 1836 C CA . SER A 1 248 ? 16.732 -18.653 -3.475 1.00 86.00 248 SER A CA 1
ATOM 1837 C C . SER A 1 248 ? 17.551 -19.205 -4.642 1.00 86.00 248 SER A C 1
ATOM 1839 O O . SER A 1 248 ? 18.697 -19.598 -4.442 1.00 86.00 248 SER A O 1
ATOM 1841 N N . LEU A 1 249 ? 17.021 -19.160 -5.868 1.00 86.00 249 LEU A N 1
ATOM 1842 C CA . LEU A 1 249 ? 17.743 -19.576 -7.074 1.00 86.00 249 LEU A CA 1
ATOM 1843 C C . LEU A 1 249 ? 18.915 -18.634 -7.382 1.00 86.00 249 LEU A C 1
ATOM 1845 O O . LEU A 1 249 ? 20.000 -19.092 -7.739 1.00 86.00 249 LEU A O 1
ATOM 1849 N N . GLY A 1 250 ? 18.741 -17.326 -7.174 1.00 74.44 250 GLY A N 1
ATOM 1850 C CA . GLY A 1 250 ? 19.814 -16.339 -7.323 1.00 74.44 250 GLY A CA 1
ATOM 1851 C C . GLY A 1 250 ? 20.983 -16.562 -6.356 1.00 74.44 250 GLY A C 1
ATOM 1852 O O . GLY A 1 250 ? 22.137 -16.331 -6.716 1.00 74.44 250 GLY A O 1
ATOM 1853 N N . ARG A 1 251 ? 20.723 -17.083 -5.149 1.00 64.06 251 ARG A N 1
ATOM 1854 C CA . ARG A 1 251 ? 21.783 -17.452 -4.190 1.00 64.06 251 ARG A CA 1
ATOM 1855 C C . ARG A 1 251 ? 22.613 -18.655 -4.641 1.00 64.06 251 ARG A C 1
ATOM 1857 O O . ARG A 1 251 ? 23.779 -18.734 -4.264 1.00 64.06 251 ARG A O 1
ATOM 1864 N N . HIS A 1 252 ? 22.053 -19.528 -5.476 1.00 57.81 252 HIS A N 1
ATOM 1865 C CA . HIS A 1 252 ? 22.764 -20.657 -6.080 1.00 57.81 252 HIS A CA 1
ATOM 1866 C C . HIS A 1 252 ? 23.571 -20.285 -7.334 1.00 57.81 252 HIS A C 1
ATOM 1868 O O . HIS A 1 252 ? 24.282 -21.135 -7.870 1.00 57.81 252 HIS A O 1
ATOM 1874 N N . GLN A 1 253 ? 23.527 -19.031 -7.807 1.00 53.91 253 GLN A N 1
ATOM 1875 C CA . GLN A 1 253 ? 24.437 -18.594 -8.865 1.00 53.91 253 GLN A CA 1
ATOM 1876 C C . GLN A 1 253 ? 25.863 -18.484 -8.318 1.00 53.91 253 GLN A C 1
ATOM 1878 O O . GLN A 1 253 ? 26.171 -17.623 -7.486 1.00 53.91 253 GLN A O 1
ATOM 1883 N N . SER A 1 254 ? 26.728 -19.365 -8.823 1.00 51.47 254 SER A N 1
ATOM 1884 C CA . SER A 1 254 ? 28.152 -19.459 -8.508 1.00 51.47 254 SER A CA 1
ATOM 1885 C C . SER A 1 254 ? 28.835 -18.081 -8.579 1.00 51.47 254 SER A C 1
ATOM 1887 O O . SER A 1 254 ? 28.484 -17.282 -9.458 1.00 51.47 254 SER A O 1
ATOM 1889 N N . PRO A 1 255 ? 29.841 -17.794 -7.728 1.00 57.78 255 PRO A N 1
ATOM 1890 C CA . PRO A 1 255 ? 30.594 -16.530 -7.726 1.00 57.78 255 PRO A CA 1
ATOM 1891 C C . PRO A 1 255 ? 31.051 -16.068 -9.122 1.00 57.78 255 PRO A C 1
ATOM 1893 O O . PRO A 1 255 ? 31.074 -14.873 -9.411 1.00 57.78 255 PRO A O 1
ATOM 1896 N N . GLU A 1 256 ? 31.317 -17.013 -10.026 1.00 53.31 256 GLU A N 1
ATOM 1897 C CA . GLU A 1 256 ? 31.694 -16.774 -11.421 1.00 53.31 256 GLU A CA 1
ATOM 1898 C C . GLU A 1 256 ? 30.625 -16.084 -12.284 1.00 53.31 256 GLU A C 1
ATOM 1900 O O . GLU A 1 256 ? 30.968 -15.315 -13.182 1.00 53.31 256 GLU A O 1
ATOM 1905 N N . ARG A 1 257 ? 29.327 -16.330 -12.051 1.00 56.22 257 ARG A N 1
ATOM 1906 C CA . ARG A 1 257 ? 28.254 -15.603 -12.762 1.00 56.22 257 ARG A CA 1
ATOM 1907 C C . ARG A 1 257 ? 28.152 -14.168 -12.261 1.00 56.22 257 ARG A C 1
ATOM 1909 O O . ARG A 1 257 ? 27.946 -13.258 -13.054 1.00 56.22 257 ARG A O 1
ATOM 1916 N N . ARG A 1 258 ? 28.388 -13.962 -10.963 1.00 56.53 258 ARG A N 1
ATOM 1917 C CA . ARG A 1 258 ? 28.427 -12.633 -10.339 1.00 56.53 258 ARG A CA 1
ATOM 1918 C C . ARG A 1 258 ? 29.610 -11.806 -10.857 1.00 56.53 258 ARG A C 1
ATOM 1920 O O . ARG A 1 258 ? 29.456 -10.613 -11.093 1.00 56.53 258 ARG A O 1
ATOM 1927 N N . ALA A 1 259 ? 30.757 -12.448 -11.089 1.00 53.50 259 ALA A N 1
ATOM 1928 C CA . ALA A 1 259 ? 31.923 -11.829 -11.718 1.00 53.50 259 ALA A CA 1
ATOM 1929 C C . ALA A 1 259 ? 31.684 -11.494 -13.202 1.00 53.50 259 ALA A C 1
ATOM 1931 O O . ALA A 1 259 ? 31.983 -10.378 -13.618 1.00 53.50 259 ALA A O 1
ATOM 1932 N N . ARG A 1 260 ? 31.072 -12.404 -13.976 1.00 54.31 260 ARG A N 1
ATOM 1933 C CA . ARG A 1 260 ? 30.723 -12.156 -15.389 1.00 54.31 260 ARG A CA 1
ATOM 1934 C C . ARG A 1 260 ? 29.724 -11.012 -15.569 1.00 54.31 260 ARG A C 1
ATOM 1936 O O . ARG A 1 260 ? 29.942 -10.162 -16.419 1.00 54.31 260 ARG A O 1
ATOM 1943 N N . HIS A 1 261 ? 28.690 -10.939 -14.733 1.00 57.19 261 HIS A N 1
ATOM 1944 C CA . HIS A 1 261 ? 27.703 -9.857 -14.808 1.00 57.19 261 HIS A CA 1
ATOM 1945 C C . HIS A 1 261 ? 28.302 -8.494 -14.422 1.00 57.19 261 HIS A C 1
ATOM 1947 O O . HIS A 1 261 ? 27.969 -7.467 -15.009 1.00 57.19 261 HIS A O 1
ATOM 1953 N N . PHE A 1 262 ? 29.239 -8.483 -13.467 1.00 52.78 262 PHE A N 1
ATOM 1954 C CA . PHE A 1 262 ? 30.006 -7.285 -13.124 1.00 52.78 262 PHE A CA 1
ATOM 1955 C C . PHE A 1 262 ? 30.922 -6.840 -14.276 1.00 52.78 262 PHE A C 1
ATOM 1957 O O . PHE A 1 262 ? 30.978 -5.652 -14.589 1.00 52.78 262 PHE A O 1
ATOM 1964 N N . ASP A 1 263 ? 31.596 -7.781 -14.945 1.00 50.78 263 ASP A N 1
ATOM 1965 C CA . ASP A 1 263 ? 32.434 -7.486 -16.112 1.00 50.78 263 ASP A CA 1
ATOM 1966 C C . ASP A 1 263 ? 31.611 -6.983 -17.315 1.00 50.78 263 ASP A C 1
ATOM 1968 O O . ASP A 1 263 ? 32.029 -6.029 -17.970 1.00 50.78 263 ASP A O 1
ATOM 1972 N N . GLU A 1 264 ? 30.424 -7.540 -17.575 1.00 54.91 264 GLU A N 1
ATOM 1973 C CA . GLU A 1 264 ? 29.507 -7.051 -18.621 1.00 54.91 264 GLU A CA 1
ATOM 1974 C C . GLU A 1 264 ? 29.001 -5.626 -18.334 1.00 54.91 264 GLU A C 1
ATOM 1976 O O . GLU A 1 264 ? 28.939 -4.790 -19.241 1.00 54.91 264 GLU A O 1
ATOM 1981 N N . HIS A 1 265 ? 28.702 -5.305 -17.070 1.00 53.41 265 HIS A N 1
ATOM 1982 C CA . HIS A 1 265 ? 28.325 -3.949 -16.661 1.00 53.41 265 HIS A CA 1
ATOM 1983 C C . HIS A 1 265 ? 29.487 -2.951 -16.773 1.00 53.41 265 HIS A C 1
ATOM 1985 O O . HIS A 1 265 ? 29.281 -1.845 -17.277 1.00 53.41 265 HIS A O 1
ATOM 1991 N N . CYS A 1 266 ? 30.710 -3.340 -16.396 1.00 49.81 266 CYS A N 1
ATOM 1992 C CA . CYS A 1 266 ? 31.906 -2.512 -16.599 1.00 49.81 266 CYS A CA 1
ATOM 1993 C C . CYS A 1 266 ? 32.279 -2.341 -18.085 1.00 49.81 266 CYS A C 1
ATOM 1995 O O . CYS A 1 266 ? 33.004 -1.411 -18.423 1.00 49.81 266 CYS A O 1
ATOM 1997 N N . GLN A 1 267 ? 31.841 -3.234 -18.979 1.00 50.62 267 GLN A N 1
ATOM 1998 C CA . GLN A 1 267 ? 32.049 -3.083 -20.424 1.00 50.62 267 GLN A CA 1
ATOM 1999 C C . GLN A 1 267 ? 31.003 -2.169 -21.078 1.00 50.62 267 GLN A C 1
ATOM 2001 O O . GLN A 1 267 ? 31.325 -1.477 -22.044 1.00 50.62 267 GLN A O 1
ATOM 2006 N N . ARG A 1 268 ? 29.765 -2.143 -20.562 1.00 52.50 268 ARG A N 1
ATOM 2007 C CA . ARG A 1 268 ? 28.690 -1.264 -21.062 1.00 52.50 268 ARG A CA 1
ATOM 2008 C C . ARG A 1 268 ? 28.757 0.163 -20.507 1.00 52.50 268 ARG A C 1
ATOM 2010 O O . ARG A 1 268 ? 28.350 1.087 -21.206 1.00 52.50 268 ARG A O 1
ATOM 2017 N N . GLY A 1 269 ? 29.274 0.359 -19.295 1.00 48.47 269 GLY A N 1
ATOM 2018 C CA . GLY A 1 269 ? 29.562 1.678 -18.729 1.00 48.47 269 GLY A CA 1
ATOM 2019 C C . GLY A 1 269 ? 31.030 2.040 -18.929 1.00 48.47 269 GLY A C 1
ATOM 2020 O O . GLY A 1 269 ? 31.909 1.337 -18.447 1.00 48.47 269 GLY A O 1
ATOM 2021 N N . SER A 1 270 ? 31.323 3.140 -19.620 1.00 47.03 270 SER A N 1
ATOM 2022 C CA . SER A 1 270 ? 32.673 3.702 -19.750 1.00 47.03 270 SER A CA 1
ATOM 2023 C C . SER A 1 270 ? 33.147 4.326 -18.429 1.00 47.03 270 SER A C 1
ATOM 2025 O O . SER A 1 270 ? 33.408 5.526 -18.372 1.00 47.03 270 SER A O 1
ATOM 2027 N N . ASP A 1 271 ? 33.197 3.538 -17.357 1.00 52.19 271 ASP A N 1
ATOM 2028 C CA . ASP A 1 271 ? 33.430 4.025 -16.002 1.00 52.19 271 ASP A CA 1
ATOM 2029 C C . ASP A 1 271 ? 34.873 3.732 -15.570 1.00 52.19 271 ASP A C 1
ATOM 2031 O O . ASP A 1 271 ? 35.294 2.586 -15.373 1.00 52.19 271 ASP A O 1
ATOM 2035 N N . THR A 1 272 ? 35.679 4.784 -15.453 1.00 54.66 272 THR A N 1
ATOM 2036 C CA . THR A 1 272 ? 37.098 4.721 -15.068 1.00 54.66 272 THR A CA 1
ATOM 2037 C C . THR A 1 272 ? 37.308 4.135 -13.664 1.00 54.66 272 THR A C 1
ATOM 2039 O O . THR A 1 272 ? 38.389 3.598 -13.393 1.00 54.66 272 THR A O 1
ATOM 2042 N N . ASP A 1 273 ? 36.282 4.135 -12.801 1.00 53.28 273 ASP A N 1
ATOM 2043 C CA . ASP A 1 273 ? 36.324 3.527 -11.458 1.00 53.28 273 ASP A CA 1
ATOM 2044 C C . ASP A 1 273 ? 36.371 1.983 -11.495 1.00 53.28 273 ASP A C 1
ATOM 2046 O O . ASP A 1 273 ? 37.072 1.353 -10.692 1.00 53.28 273 ASP A O 1
ATOM 2050 N N . CYS A 1 274 ? 35.750 1.346 -12.500 1.00 54.72 274 CYS A N 1
ATOM 2051 C CA . CYS A 1 274 ? 35.843 -0.111 -12.698 1.00 54.72 274 CYS A CA 1
ATOM 2052 C C . CYS A 1 274 ? 37.298 -0.564 -12.909 1.00 54.72 274 CYS A C 1
ATOM 2054 O O . CYS A 1 274 ? 37.714 -1.621 -12.421 1.00 54.72 274 CYS A O 1
ATOM 2056 N N . ARG A 1 275 ? 38.112 0.254 -13.594 1.00 51.69 275 ARG A N 1
ATOM 2057 C CA . ARG A 1 275 ? 39.523 -0.056 -13.878 1.00 51.69 275 ARG A CA 1
ATOM 2058 C C . ARG A 1 275 ? 40.382 -0.035 -12.611 1.00 51.69 275 ARG A C 1
ATOM 2060 O O . ARG A 1 275 ? 41.241 -0.902 -12.456 1.00 51.69 275 ARG A O 1
ATOM 2067 N N . ARG A 1 276 ? 40.118 0.889 -11.676 1.00 54.22 276 ARG A N 1
ATOM 2068 C CA . ARG A 1 276 ? 40.805 0.947 -10.369 1.00 54.22 276 ARG A CA 1
ATOM 2069 C C . ARG A 1 276 ? 40.473 -0.258 -9.492 1.00 54.22 276 ARG A C 1
ATOM 2071 O O . ARG A 1 276 ? 41.379 -0.844 -8.900 1.00 54.22 276 ARG A O 1
ATOM 2078 N N . ARG A 1 277 ? 39.207 -0.686 -9.451 1.00 54.34 277 ARG A N 1
ATOM 2079 C CA . ARG A 1 277 ? 38.797 -1.859 -8.652 1.00 54.34 277 ARG A CA 1
ATOM 2080 C C . ARG A 1 277 ? 39.342 -3.180 -9.203 1.00 54.34 277 ARG A C 1
ATOM 2082 O O . ARG A 1 277 ? 39.651 -4.074 -8.415 1.00 54.34 277 ARG A O 1
ATOM 2089 N N . ARG A 1 278 ? 39.534 -3.287 -10.524 1.00 52.91 278 ARG A N 1
ATOM 2090 C CA . ARG A 1 278 ? 40.189 -4.443 -11.166 1.00 52.91 278 ARG A CA 1
ATOM 2091 C C . ARG A 1 278 ? 41.667 -4.568 -10.764 1.00 52.91 278 ARG A C 1
ATOM 2093 O O . ARG A 1 278 ? 42.122 -5.673 -10.484 1.00 52.91 278 ARG A O 1
ATOM 2100 N N . ILE A 1 279 ? 42.388 -3.447 -10.659 1.00 53.69 279 ILE A N 1
ATOM 2101 C CA . ILE A 1 279 ? 43.794 -3.419 -10.209 1.00 53.69 279 ILE A CA 1
ATOM 2102 C C . ILE A 1 279 ? 43.901 -3.776 -8.719 1.00 53.69 279 ILE A C 1
ATOM 2104 O O . ILE A 1 279 ? 44.754 -4.576 -8.344 1.00 53.69 279 ILE A O 1
ATOM 2108 N N . SER A 1 280 ? 42.988 -3.269 -7.883 1.00 51.38 280 SER A N 1
ATOM 2109 C CA . SER A 1 280 ? 42.977 -3.585 -6.445 1.00 51.38 280 SER A CA 1
ATOM 2110 C C . SER A 1 280 ? 42.691 -5.069 -6.160 1.00 51.38 280 SER A C 1
ATOM 2112 O O . SER A 1 280 ? 43.326 -5.666 -5.293 1.00 51.38 280 SER A O 1
ATOM 2114 N N . ARG A 1 281 ? 41.791 -5.711 -6.924 1.00 51.97 281 ARG A N 1
ATOM 2115 C CA . ARG A 1 281 ? 41.534 -7.162 -6.801 1.00 51.97 281 ARG A CA 1
ATOM 2116 C C . ARG A 1 281 ? 42.686 -8.025 -7.319 1.00 51.97 281 ARG A C 1
ATOM 2118 O O . ARG A 1 281 ? 43.025 -9.008 -6.671 1.00 51.97 281 ARG A O 1
ATOM 2125 N N . GLY A 1 282 ? 43.340 -7.625 -8.412 1.00 44.53 282 GLY A N 1
ATOM 2126 C CA . GLY A 1 282 ? 44.532 -8.321 -8.916 1.00 44.53 282 GLY A CA 1
ATOM 2127 C C . GLY A 1 282 ? 45.723 -8.299 -7.947 1.00 44.53 282 GLY A C 1
ATOM 2128 O O . GLY A 1 282 ? 46.590 -9.167 -8.030 1.00 44.53 282 GLY A O 1
ATOM 2129 N N . HIS A 1 283 ? 45.755 -7.340 -7.015 1.00 43.06 283 HIS A N 1
ATOM 2130 C CA . HIS A 1 283 ? 46.745 -7.292 -5.938 1.00 43.06 283 HIS A CA 1
ATOM 2131 C C . HIS A 1 283 ? 46.350 -8.126 -4.709 1.00 43.06 283 HIS A C 1
ATOM 2133 O O . HIS A 1 283 ? 47.232 -8.697 -4.071 1.00 43.06 283 HIS A O 1
ATOM 2139 N N . ALA A 1 284 ? 45.052 -8.241 -4.405 1.00 45.66 284 ALA A N 1
ATOM 2140 C CA . ALA A 1 284 ? 44.551 -9.057 -3.296 1.00 45.66 284 ALA A CA 1
ATOM 2141 C C . ALA A 1 284 ? 44.719 -10.568 -3.556 1.00 45.66 284 ALA A C 1
ATOM 2143 O O . ALA A 1 284 ? 45.158 -11.294 -2.666 1.00 45.66 284 ALA A O 1
ATOM 2144 N N . ASP A 1 285 ? 44.496 -11.028 -4.793 1.00 45.12 285 ASP A N 1
ATOM 2145 C CA . ASP A 1 285 ? 44.665 -12.446 -5.159 1.00 45.12 285 ASP A CA 1
ATOM 2146 C C . ASP A 1 285 ? 46.135 -12.913 -5.190 1.00 45.12 285 ASP A C 1
ATOM 2148 O O . ASP A 1 285 ? 46.398 -14.114 -5.210 1.00 45.12 285 ASP A O 1
ATOM 2152 N N . ARG A 1 286 ? 47.117 -11.997 -5.156 1.00 42.62 286 ARG A N 1
ATOM 2153 C CA . ARG A 1 286 ? 48.546 -12.362 -5.061 1.00 42.62 286 ARG A CA 1
ATOM 2154 C C . ARG A 1 286 ? 49.033 -12.618 -3.632 1.00 42.62 286 ARG A C 1
ATOM 2156 O O . ARG A 1 286 ? 50.135 -13.134 -3.480 1.00 42.62 286 ARG A O 1
ATOM 2163 N N . HIS A 1 287 ? 48.247 -12.281 -2.606 1.00 39.12 287 HIS A N 1
ATOM 2164 C CA . HIS A 1 287 ? 48.664 -12.391 -1.201 1.00 39.12 287 HIS A CA 1
ATOM 2165 C C . HIS A 1 287 ? 47.881 -13.414 -0.370 1.00 39.12 287 HIS A C 1
ATOM 2167 O O . HIS A 1 287 ? 48.135 -13.532 0.826 1.00 39.12 287 HIS A O 1
ATOM 2173 N N . GLN A 1 288 ? 46.987 -14.199 -0.974 1.00 37.75 288 GLN A N 1
ATOM 2174 C CA . GLN A 1 288 ? 46.362 -15.323 -0.279 1.00 37.75 288 GLN A CA 1
ATOM 2175 C C . GLN A 1 288 ? 47.249 -16.576 -0.440 1.00 37.75 288 GLN A C 1
ATOM 2177 O O . GLN A 1 288 ? 47.354 -17.095 -1.557 1.00 37.75 288 GLN A O 1
ATOM 2182 N N . PRO A 1 289 ? 47.908 -17.089 0.617 1.00 34.72 289 PRO A N 1
ATOM 2183 C CA . PRO A 1 289 ? 48.622 -18.353 0.515 1.00 34.72 289 PRO A CA 1
ATOM 2184 C C . PRO A 1 289 ? 47.613 -19.470 0.233 1.00 34.72 289 PRO A C 1
ATOM 2186 O O . PRO A 1 289 ? 46.661 -19.683 0.982 1.00 34.72 289 PRO A O 1
ATOM 2189 N N . ARG A 1 290 ? 47.815 -20.179 -0.881 1.00 45.78 290 ARG A N 1
ATOM 2190 C CA . ARG A 1 290 ? 47.159 -21.460 -1.143 1.00 45.78 290 ARG A CA 1
ATOM 2191 C C . ARG A 1 290 ? 47.748 -22.505 -0.198 1.00 45.78 290 ARG A C 1
ATOM 2193 O O . ARG A 1 290 ? 48.930 -22.816 -0.305 1.00 45.78 290 ARG A O 1
ATOM 2200 N N . GLY A 1 291 ? 46.915 -23.067 0.670 1.00 30.94 291 GLY A N 1
ATOM 2201 C CA . GLY A 1 291 ? 47.230 -24.236 1.491 1.00 30.94 291 GLY A CA 1
ATOM 2202 C C . GLY A 1 291 ? 46.432 -24.224 2.795 1.00 30.94 291 GLY A C 1
ATOM 2203 O O . GLY A 1 291 ? 46.139 -23.146 3.294 1.00 30.94 291 GLY A O 1
ATOM 2204 N N . VAL A 1 292 ? 46.026 -25.324 3.420 1.00 35.00 292 VAL A N 1
ATOM 2205 C CA . VAL A 1 292 ? 46.005 -26.776 3.167 1.00 35.00 292 VAL A CA 1
ATOM 2206 C C . VAL A 1 292 ? 44.958 -27.291 4.183 1.00 35.00 292 VAL A C 1
ATOM 2208 O O . VAL A 1 292 ? 44.958 -26.780 5.300 1.00 35.00 292 VAL A O 1
ATOM 2211 N N . LEU A 1 293 ? 44.162 -28.307 3.804 1.00 34.66 293 LEU A N 1
ATOM 2212 C CA . LEU A 1 293 ? 43.119 -29.025 4.578 1.00 34.66 293 LEU A CA 1
ATOM 2213 C C . LEU A 1 293 ? 41.788 -28.293 4.817 1.00 34.66 293 LEU A C 1
ATOM 2215 O O . LEU A 1 293 ? 41.751 -27.281 5.546 1.00 34.66 293 LEU A O 1
#

pLDDT: mean 81.27, std 17.49, range [30.94, 96.12]

Sequence (293 aa):
MRAAKCHLIRTREPQSPAMNRLETFAQQFADAVWGTPLVILLLGGGLFFLILSRATPYRRFGHGIAVLLGRYDTPDAAGEISHKQALAAALSNTMGLGNIAGVALAIVAGGPGAVFWMWVSAIVGIATKFFTCSLGVMYRGKDSLGNLQGGPMYVIREALPKPFYPLAVLFALAGLIGTLPMFQANQLTALIQDAAFDGNAPAWAPLLIGVSLAVVVGSVIFGGLPRVANVAIALLPTMVIVYLLMTSLGRHQSPERRARHFDEHCQRGSDTDCRRRRISRGHADRHQPRGVL

Radius of gyration: 25.59 Å; chains: 1; bounding box: 76×58×65 Å